Protein AF-A0A2D9HPP6-F1 (afdb_monomer_lite)

Structure (mmCIF, N/CA/C/O backbone):
data_AF-A0A2D9HPP6-F1
#
_entry.id   AF-A0A2D9HPP6-F1
#
loop_
_atom_site.group_PDB
_atom_site.id
_atom_site.type_symbol
_atom_site.label_atom_id
_atom_site.label_alt_id
_atom_site.label_comp_id
_atom_site.label_asym_id
_atom_site.label_entity_id
_atom_site.label_seq_id
_atom_site.pdbx_PDB_ins_code
_atom_site.Cartn_x
_atom_site.Cartn_y
_atom_site.Cartn_z
_atom_site.occupancy
_atom_site.B_iso_or_equiv
_atom_site.auth_seq_id
_atom_site.auth_comp_id
_atom_site.auth_asym_id
_atom_site.auth_atom_id
_atom_site.pdbx_PDB_model_num
ATOM 1 N N . ASP A 1 1 ? -10.250 -6.890 -3.909 1.00 89.75 1 ASP A N 1
ATOM 2 C CA . ASP A 1 1 ? -10.221 -6.050 -5.115 1.00 89.75 1 ASP A CA 1
ATOM 3 C C . ASP A 1 1 ? -9.223 -4.940 -4.859 1.00 89.75 1 ASP A C 1
ATOM 5 O O . ASP A 1 1 ? -9.316 -4.310 -3.809 1.00 89.75 1 ASP A O 1
ATOM 9 N N . LEU A 1 2 ? -8.230 -4.803 -5.733 1.00 94.88 2 LEU A N 1
ATOM 10 C CA . LEU A 1 2 ? -7.180 -3.794 -5.626 1.00 94.88 2 LEU A CA 1
ATOM 11 C C . LEU A 1 2 ? -7.590 -2.463 -6.264 1.00 94.88 2 LEU A C 1
ATOM 13 O O . LEU A 1 2 ? -6.932 -1.466 -6.004 1.00 94.88 2 LEU A O 1
ATOM 17 N N . SER A 1 3 ? -8.698 -2.400 -7.013 1.00 96.00 3 SER A N 1
ATOM 18 C CA . SER A 1 3 ? -9.143 -1.158 -7.664 1.00 96.00 3 SER A CA 1
ATOM 19 C C . SER A 1 3 ? -9.554 -0.039 -6.698 1.00 96.00 3 SER A C 1
ATOM 21 O O . SER A 1 3 ? -9.798 1.085 -7.122 1.00 96.00 3 SER A O 1
ATOM 23 N N . ASP A 1 4 ? -9.699 -0.347 -5.408 1.00 96.62 4 ASP A N 1
ATOM 24 C CA . ASP A 1 4 ? -9.957 0.626 -4.339 1.00 96.62 4 ASP A CA 1
ATOM 25 C C . ASP A 1 4 ? -8.663 1.060 -3.624 1.00 96.62 4 ASP A C 1
ATOM 27 O O . ASP A 1 4 ? -8.710 1.641 -2.542 1.00 96.62 4 ASP A O 1
ATOM 31 N N . TYR A 1 5 ? -7.498 0.744 -4.192 1.00 97.94 5 TYR A N 1
ATOM 32 C CA . TYR A 1 5 ? -6.188 1.036 -3.620 1.00 97.94 5 TYR A CA 1
ATOM 33 C C . TYR A 1 5 ? -5.304 1.780 -4.617 1.00 97.94 5 TYR A C 1
ATOM 35 O O . TYR A 1 5 ? -5.438 1.632 -5.829 1.00 97.94 5 TYR A O 1
ATOM 43 N N . ARG A 1 6 ? -4.386 2.581 -4.086 1.00 97.62 6 ARG A N 1
ATOM 44 C CA . ARG A 1 6 ? -3.475 3.440 -4.841 1.00 97.62 6 ARG A CA 1
ATOM 45 C C . ARG A 1 6 ? -2.122 3.510 -4.152 1.00 97.62 6 ARG A C 1
ATOM 47 O O . ARG A 1 6 ? -2.076 3.581 -2.925 1.00 97.62 6 ARG A O 1
ATOM 54 N N . LEU A 1 7 ? -1.053 3.560 -4.940 1.00 98.00 7 LEU A N 1
ATOM 55 C CA . LEU A 1 7 ? 0.270 3.965 -4.470 1.00 98.00 7 LEU A CA 1
ATOM 56 C C . LEU A 1 7 ? 0.494 5.453 -4.744 1.00 98.00 7 LEU A C 1
ATOM 58 O O . LEU A 1 7 ? 0.121 5.961 -5.804 1.00 98.00 7 LEU A O 1
ATOM 62 N N . GLU A 1 8 ? 1.106 6.144 -3.790 1.00 98.38 8 GLU A N 1
ATOM 63 C CA . GLU A 1 8 ? 1.441 7.564 -3.879 1.00 98.38 8 GLU A CA 1
ATOM 64 C C . GLU A 1 8 ? 2.924 7.768 -3.559 1.00 98.38 8 GLU A C 1
ATOM 66 O O . GLU A 1 8 ? 3.405 7.273 -2.541 1.00 98.38 8 GLU A O 1
ATOM 71 N N . ARG A 1 9 ? 3.635 8.519 -4.404 1.00 98.25 9 ARG A N 1
ATOM 72 C CA . ARG A 1 9 ? 5.042 8.884 -4.205 1.00 98.25 9 ARG A CA 1
ATOM 73 C C . ARG A 1 9 ? 5.165 10.324 -3.719 1.00 98.25 9 ARG A C 1
ATOM 75 O O . ARG A 1 9 ? 4.676 11.257 -4.350 1.00 98.25 9 ARG A O 1
ATOM 82 N N . TYR A 1 10 ? 5.887 10.513 -2.628 1.00 97.75 10 TYR A N 1
ATOM 83 C CA . TYR A 1 10 ? 6.210 11.804 -2.035 1.00 97.75 10 TYR A CA 1
ATOM 84 C C . TYR A 1 10 ? 7.685 12.074 -2.279 1.00 97.75 10 TYR A C 1
ATOM 86 O O . TYR A 1 10 ? 8.555 11.580 -1.560 1.00 97.75 10 TYR A O 1
ATOM 94 N N . SER A 1 11 ? 7.961 12.810 -3.355 1.00 97.38 11 SER A N 1
ATOM 95 C CA . SER A 1 11 ? 9.314 12.836 -3.892 1.00 97.38 11 SER A CA 1
ATOM 96 C C . SER A 1 11 ? 10.269 13.755 -3.132 1.00 97.38 11 SER A C 1
ATOM 98 O O . SER A 1 11 ? 9.913 14.906 -2.883 1.00 97.38 11 SER A O 1
ATOM 100 N N . ASN A 1 12 ? 11.479 13.270 -2.826 1.00 94.69 12 ASN A N 1
ATOM 101 C CA . ASN A 1 12 ? 12.587 14.029 -2.220 1.00 94.69 12 ASN A CA 1
ATOM 102 C C . ASN A 1 12 ? 12.145 14.926 -1.040 1.00 94.69 12 ASN A C 1
ATOM 104 O O . ASN A 1 12 ? 12.325 16.146 -1.062 1.00 94.69 12 ASN A O 1
ATOM 108 N N . GLY A 1 13 ? 11.472 14.342 -0.044 1.00 93.12 13 GLY A N 1
ATOM 109 C CA . GLY A 1 13 ? 10.978 15.077 1.126 1.00 93.12 13 GLY A CA 1
ATOM 110 C C . GLY A 1 13 ? 9.773 15.990 0.869 1.00 93.12 13 GLY A C 1
ATOM 111 O O . GLY A 1 13 ? 9.501 16.898 1.655 1.00 93.12 13 GLY A O 1
ATOM 112 N N . ALA A 1 14 ? 9.018 15.781 -0.211 1.00 94.12 14 ALA A N 1
ATOM 113 C CA . ALA A 1 14 ? 7.759 16.489 -0.421 1.00 94.12 14 ALA A CA 1
ATOM 114 C C . ALA A 1 14 ? 6.725 16.159 0.672 1.00 94.12 14 ALA A C 1
ATOM 116 O O . ALA A 1 14 ? 6.612 15.029 1.142 1.00 94.12 14 ALA A O 1
ATOM 117 N N . THR A 1 15 ? 5.895 17.145 1.022 1.00 94.00 15 THR A N 1
ATOM 118 C CA . THR A 1 15 ? 4.761 16.981 1.952 1.00 94.00 15 THR A CA 1
ATOM 119 C C . THR A 1 15 ? 3.453 16.594 1.253 1.00 94.00 15 THR A C 1
ATOM 121 O O . THR A 1 15 ? 2.437 16.374 1.911 1.00 94.00 15 THR A O 1
ATOM 124 N N . ALA A 1 16 ? 3.458 16.513 -0.081 1.00 93.25 16 ALA A N 1
ATOM 125 C CA . ALA A 1 16 ? 2.309 16.130 -0.894 1.00 93.25 16 ALA A CA 1
ATOM 126 C C . ALA A 1 16 ? 2.745 15.442 -2.195 1.00 93.25 16 ALA A C 1
ATOM 128 O O . ALA A 1 16 ? 3.643 15.931 -2.884 1.00 93.25 16 ALA A O 1
ATOM 129 N N . ALA A 1 17 ? 2.046 14.366 -2.562 1.00 95.06 17 ALA A N 1
ATOM 130 C CA . ALA A 1 17 ? 2.169 13.726 -3.868 1.00 95.06 17 ALA A CA 1
ATOM 131 C C . ALA A 1 17 ? 1.446 14.540 -4.958 1.00 95.06 17 ALA A C 1
ATOM 133 O O . ALA A 1 17 ? 0.273 14.915 -4.810 1.00 95.06 17 ALA A O 1
ATOM 134 N N . GLN A 1 18 ? 2.137 14.785 -6.072 1.00 96.75 18 GLN A N 1
ATOM 135 C CA . GLN A 1 18 ? 1.572 15.386 -7.283 1.00 96.75 18 GLN A CA 1
ATOM 136 C C . GLN A 1 18 ? 0.597 14.428 -7.983 1.00 96.75 18 GLN A C 1
ATOM 138 O O . GLN A 1 18 ? 0.502 13.247 -7.652 1.00 96.75 18 GLN A O 1
ATOM 143 N N . ASP A 1 19 ? -0.154 14.922 -8.965 1.00 96.75 19 ASP A N 1
ATOM 144 C CA . ASP A 1 19 ? -1.146 14.092 -9.659 1.00 96.75 19 ASP A CA 1
ATOM 145 C C . ASP A 1 19 ? -0.513 12.987 -10.513 1.00 96.75 19 ASP A C 1
ATOM 147 O O . ASP A 1 19 ? -1.043 11.881 -10.548 1.00 96.75 19 ASP A O 1
ATOM 151 N N . ASN A 1 20 ? 0.664 13.231 -11.100 1.00 97.38 20 ASN A N 1
ATOM 152 C CA . ASN A 1 20 ? 1.449 12.207 -11.798 1.00 97.38 20 ASN A CA 1
ATOM 153 C C . ASN A 1 20 ? 2.314 11.342 -10.853 1.00 97.38 20 ASN A C 1
ATOM 155 O O . ASN A 1 20 ? 3.146 10.573 -11.316 1.00 97.38 20 ASN A O 1
ATOM 159 N N . GLN A 1 21 ? 2.131 11.452 -9.535 1.00 98.12 21 GLN A N 1
ATOM 160 C CA . GLN A 1 21 ? 2.809 10.643 -8.508 1.00 98.12 21 GLN A CA 1
ATOM 161 C C . GLN A 1 21 ? 1.838 9.686 -7.802 1.00 98.12 21 GLN A C 1
ATOM 163 O O . GLN A 1 21 ? 2.073 9.268 -6.669 1.00 98.12 21 GLN A O 1
ATOM 168 N N . LYS A 1 22 ? 0.703 9.397 -8.442 1.00 97.88 22 LYS A N 1
ATOM 169 C CA . LYS A 1 22 ? -0.389 8.587 -7.902 1.00 97.88 22 LYS A CA 1
ATOM 170 C C . LYS A 1 22 ? -0.767 7.527 -8.921 1.00 97.88 22 LYS A C 1
ATOM 172 O O . LYS A 1 22 ? -1.180 7.882 -10.022 1.00 97.88 22 LYS A O 1
ATOM 177 N N . VAL A 1 23 ? -0.671 6.249 -8.576 1.00 96.81 23 VAL A N 1
ATOM 178 C CA . VAL A 1 23 ? -1.104 5.148 -9.450 1.00 96.81 23 VAL A CA 1
ATOM 179 C C . VAL A 1 23 ? -2.178 4.310 -8.770 1.00 96.81 23 VAL A C 1
ATOM 181 O O . VAL A 1 23 ? -1.967 3.764 -7.687 1.00 96.81 23 VAL A O 1
ATOM 184 N N . ASP A 1 24 ? -3.341 4.220 -9.412 1.00 96.44 24 ASP A N 1
ATOM 185 C CA . ASP A 1 24 ? -4.412 3.316 -8.995 1.00 96.44 24 ASP A CA 1
ATOM 186 C C . ASP A 1 24 ? -4.022 1.873 -9.303 1.00 96.44 24 ASP A C 1
ATOM 188 O O . ASP A 1 24 ? -3.579 1.553 -10.408 1.00 96.44 24 ASP A O 1
ATOM 192 N N . LEU A 1 25 ? -4.189 0.999 -8.315 1.00 96.12 25 LEU A N 1
ATOM 193 C CA . LEU A 1 25 ? -3.945 -0.424 -8.477 1.00 96.12 25 LEU A CA 1
ATOM 194 C C . LEU A 1 25 ? -5.134 -1.082 -9.181 1.00 96.12 25 LEU A C 1
ATOM 196 O O . LEU A 1 25 ? -6.229 -0.528 -9.283 1.00 96.12 25 LEU A O 1
ATOM 200 N N . SER A 1 26 ? -4.925 -2.290 -9.691 1.00 94.00 26 SER A N 1
ATOM 201 C CA . SER A 1 26 ? -5.971 -3.049 -10.373 1.00 94.00 26 SER A CA 1
ATOM 202 C C . SER A 1 26 ? -5.838 -4.543 -10.096 1.00 94.00 26 SER A C 1
ATOM 204 O O . SER A 1 26 ? -4.855 -5.000 -9.515 1.00 94.00 26 SER A O 1
ATOM 206 N N . GLY A 1 27 ? -6.863 -5.309 -10.468 1.00 92.25 27 GLY A N 1
ATOM 207 C CA . GLY A 1 27 ? -6.903 -6.751 -10.248 1.00 92.25 27 GLY A CA 1
ATOM 208 C C . GLY A 1 27 ? -7.404 -7.148 -8.859 1.00 92.25 27 GLY A C 1
ATOM 209 O O . GLY A 1 27 ? -8.006 -6.370 -8.118 1.00 92.25 27 GLY A O 1
ATOM 210 N N . THR A 1 28 ? -7.201 -8.413 -8.504 1.00 89.75 28 THR A N 1
ATOM 211 C CA . THR A 1 28 ? -7.715 -8.989 -7.258 1.00 89.75 28 THR A CA 1
ATOM 212 C C . THR A 1 28 ? -6.599 -9.626 -6.456 1.00 89.75 28 THR A C 1
ATOM 214 O O . THR A 1 28 ? -5.941 -10.536 -6.944 1.00 89.75 28 THR A O 1
ATOM 217 N N . LEU A 1 29 ? -6.464 -9.219 -5.197 1.00 89.06 29 LEU A N 1
ATOM 218 C CA . LEU A 1 29 ? -5.615 -9.897 -4.227 1.00 89.06 29 LEU A CA 1
ATOM 219 C C . LEU A 1 29 ? -6.437 -10.939 -3.461 1.00 89.06 29 LEU A C 1
ATOM 221 O O . LEU A 1 29 ? -7.421 -10.589 -2.800 1.00 89.06 29 LEU A O 1
ATOM 225 N N . ALA A 1 30 ? -6.063 -12.212 -3.577 1.00 86.50 30 ALA A N 1
ATOM 226 C CA . ALA A 1 30 ? -6.637 -13.273 -2.757 1.00 86.50 30 ALA A CA 1
ATOM 227 C C . ALA A 1 30 ? -6.037 -13.252 -1.341 1.00 86.50 30 ALA A C 1
ATOM 229 O O . ALA A 1 30 ? -4.973 -12.681 -1.101 1.00 86.50 30 ALA A O 1
ATOM 230 N N . ALA A 1 31 ? -6.728 -13.871 -0.382 1.00 81.88 31 ALA A N 1
ATOM 231 C CA . ALA A 1 31 ? -6.207 -13.991 0.977 1.00 81.88 31 ALA A CA 1
ATOM 232 C C . ALA A 1 31 ? -4.852 -14.721 0.974 1.00 81.88 31 ALA A C 1
ATOM 234 O O . ALA A 1 31 ? -4.686 -15.706 0.253 1.00 81.88 31 ALA A O 1
ATOM 235 N N . ASN A 1 32 ? -3.906 -14.248 1.791 1.00 80.06 32 ASN A N 1
ATOM 236 C CA . ASN A 1 32 ? -2.538 -14.778 1.896 1.00 80.06 32 ASN A CA 1
ATOM 237 C C . ASN A 1 32 ? -1.760 -14.808 0.567 1.00 80.06 32 ASN A C 1
ATOM 239 O O . ASN A 1 32 ? -0.864 -15.630 0.399 1.00 80.06 32 ASN A O 1
ATOM 243 N N . SER A 1 33 ? -2.126 -13.956 -0.389 1.00 86.19 33 SER A N 1
ATOM 244 C CA . SER A 1 33 ? -1.398 -13.788 -1.649 1.00 86.19 33 SER A CA 1
ATOM 245 C C . SER A 1 33 ? -0.661 -12.453 -1.660 1.00 86.19 33 SER A C 1
ATOM 247 O O . SER A 1 33 ? -0.961 -11.562 -0.865 1.00 86.19 33 SER A O 1
ATOM 249 N N . VAL A 1 34 ? 0.291 -12.326 -2.577 1.00 90.94 34 VAL A N 1
ATOM 250 C CA . VAL A 1 34 ? 1.049 -11.102 -2.849 1.00 90.94 34 VAL A CA 1
ATOM 251 C C . VAL A 1 34 ? 0.710 -10.636 -4.264 1.00 90.94 34 VAL A C 1
ATOM 253 O O . VAL A 1 34 ? 0.259 -11.434 -5.082 1.00 90.94 34 VAL A O 1
ATOM 256 N N . VAL A 1 35 ? 0.878 -9.340 -4.515 1.00 94.31 35 VAL A N 1
ATOM 257 C CA . VAL A 1 35 ? 0.878 -8.758 -5.858 1.00 94.31 35 VAL A CA 1
ATOM 258 C C . VAL A 1 35 ? 2.197 -8.020 -6.055 1.00 94.31 35 VAL A C 1
ATOM 260 O O . VAL A 1 35 ? 2.611 -7.260 -5.177 1.00 94.31 35 VAL A O 1
ATOM 263 N N . VAL A 1 36 ? 2.862 -8.244 -7.181 1.00 95.06 36 VAL A N 1
ATOM 264 C CA . VAL A 1 36 ? 4.129 -7.593 -7.529 1.00 95.06 36 VAL A CA 1
ATOM 265 C C . VAL A 1 36 ? 3.875 -6.511 -8.575 1.00 95.06 36 VAL A C 1
ATOM 267 O O . VAL A 1 36 ? 3.484 -6.796 -9.706 1.00 95.06 36 VAL A O 1
ATOM 270 N N . GLY A 1 37 ? 4.085 -5.251 -8.187 1.00 95.56 37 GLY A N 1
ATOM 271 C CA . GLY A 1 37 ? 4.042 -4.101 -9.091 1.00 95.56 37 GLY A CA 1
ATOM 272 C C . GLY A 1 37 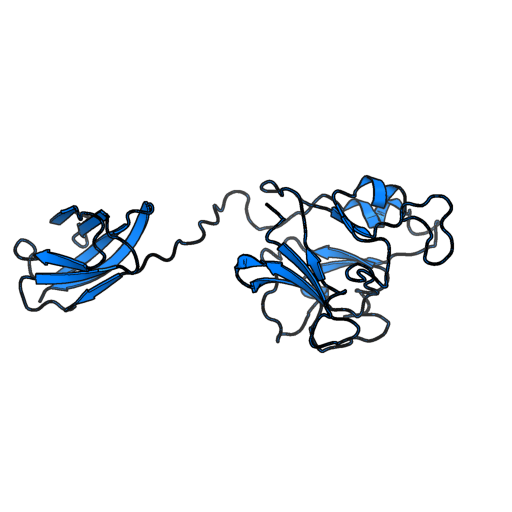? 5.430 -3.765 -9.629 1.00 95.56 37 GLY A C 1
ATOM 273 O O . GLY A 1 37 ? 6.360 -3.591 -8.845 1.00 95.56 37 GLY A O 1
ATOM 274 N N . VAL A 1 38 ? 5.564 -3.636 -10.948 1.00 96.44 38 VAL A N 1
ATOM 275 C CA . VAL A 1 38 ? 6.833 -3.372 -11.640 1.00 96.44 38 VAL A CA 1
ATOM 276 C C . VAL A 1 38 ? 6.681 -2.172 -12.571 1.00 96.44 38 VAL A C 1
ATOM 278 O O . VAL A 1 38 ? 5.637 -1.989 -13.195 1.00 96.44 38 VAL A O 1
ATOM 281 N N . LEU A 1 39 ? 7.718 -1.335 -12.657 1.00 96.56 39 LEU A N 1
ATOM 282 C CA . LEU A 1 39 ? 7.788 -0.259 -13.646 1.00 96.56 39 LEU A CA 1
ATOM 283 C C . LEU A 1 39 ? 7.739 -0.853 -15.062 1.00 96.56 39 LEU A C 1
ATOM 285 O O . LEU A 1 39 ? 8.516 -1.745 -15.388 1.00 96.56 39 LEU A O 1
ATOM 289 N N . ASP A 1 40 ? 6.851 -0.342 -15.911 1.00 96.31 40 ASP A N 1
ATOM 290 C CA . ASP A 1 40 ? 6.612 -0.871 -17.257 1.00 96.31 40 ASP A CA 1
ATOM 291 C C . ASP A 1 40 ? 7.703 -0.458 -18.261 1.00 96.31 40 ASP A C 1
ATOM 293 O O . ASP A 1 40 ? 7.477 0.337 -19.166 1.00 96.31 40 ASP A O 1
ATOM 297 N N . LYS A 1 41 ? 8.922 -0.977 -18.084 1.00 96.12 41 LYS A N 1
ATOM 298 C CA . LYS A 1 41 ? 10.017 -0.885 -19.062 1.00 96.12 41 LYS A CA 1
ATOM 299 C C . LYS A 1 41 ? 10.252 -2.266 -19.662 1.00 96.12 41 LYS A C 1
ATOM 301 O O . LYS A 1 41 ? 11.054 -3.038 -19.152 1.00 96.12 41 LYS A O 1
ATOM 306 N N . GLN A 1 42 ? 9.514 -2.589 -20.718 1.00 95.62 42 GLN A N 1
ATOM 307 C CA . GLN A 1 42 ? 9.570 -3.905 -21.371 1.00 95.62 42 GLN A CA 1
ATOM 308 C C . GLN A 1 42 ? 10.142 -3.863 -22.792 1.00 95.62 42 GLN A C 1
ATOM 310 O O . GLN A 1 42 ? 10.232 -4.906 -23.434 1.00 95.62 42 GLN A O 1
ATOM 315 N N . ASP A 1 43 ? 10.491 -2.683 -23.313 1.00 95.38 43 ASP A N 1
ATOM 316 C CA . ASP A 1 43 ? 11.032 -2.561 -24.667 1.00 95.38 43 ASP A CA 1
ATOM 317 C C . ASP A 1 43 ? 12.420 -3.227 -24.745 1.00 95.38 43 ASP A C 1
ATOM 319 O O . ASP A 1 43 ? 13.365 -2.712 -24.141 1.00 95.38 43 ASP A O 1
ATOM 323 N N . PRO A 1 44 ? 12.579 -4.353 -25.471 1.00 95.12 44 PRO A N 1
ATOM 324 C CA . PRO A 1 44 ? 13.861 -5.049 -25.558 1.00 95.12 44 PRO A CA 1
ATOM 325 C C . PRO A 1 44 ? 14.938 -4.226 -26.277 1.00 95.12 44 PRO A C 1
ATOM 327 O O . PRO A 1 44 ? 16.124 -4.500 -26.100 1.00 95.12 44 PRO A O 1
ATOM 330 N N . ASP A 1 45 ? 14.540 -3.228 -27.073 1.00 96.06 45 ASP A N 1
ATOM 331 C CA . ASP A 1 45 ? 15.448 -2.317 -27.772 1.00 96.06 45 ASP A CA 1
ATOM 332 C C . ASP A 1 45 ? 15.710 -1.022 -26.970 1.00 96.06 45 ASP A C 1
ATOM 334 O O . ASP A 1 45 ? 16.427 -0.128 -27.434 1.00 96.06 45 ASP A O 1
ATOM 338 N N . GLY A 1 46 ? 15.145 -0.914 -25.763 1.00 94.50 46 GLY A N 1
ATOM 339 C CA . GLY A 1 46 ? 15.332 0.207 -24.853 1.00 94.50 46 GLY A CA 1
ATOM 340 C C . GLY A 1 46 ? 16.789 0.381 -24.409 1.00 94.50 46 GLY A C 1
ATOM 341 O O . GLY A 1 46 ? 17.529 -0.584 -24.209 1.00 94.50 46 GLY A O 1
ATOM 342 N N . VAL A 1 47 ? 17.221 1.632 -24.233 1.00 93.62 47 VAL A N 1
ATOM 343 C CA . VAL A 1 47 ? 18.598 1.986 -23.841 1.00 93.62 47 VAL A CA 1
ATOM 344 C C . VAL A 1 47 ? 18.612 3.071 -22.769 1.00 93.62 47 VAL A C 1
ATOM 346 O O . VAL A 1 47 ? 17.642 3.807 -22.606 1.00 93.62 47 VAL A O 1
ATOM 349 N N . ASP A 1 48 ? 19.732 3.203 -22.057 1.00 92.50 48 ASP A N 1
ATOM 350 C CA . ASP A 1 48 ? 19.911 4.178 -20.975 1.00 92.50 48 ASP A CA 1
ATOM 351 C C . ASP A 1 48 ? 18.773 4.090 -19.934 1.00 92.50 48 ASP A C 1
ATOM 353 O O . ASP A 1 48 ? 18.586 3.045 -19.316 1.00 92.50 48 ASP A O 1
ATOM 357 N N . PHE A 1 49 ? 17.996 5.161 -19.742 1.00 89.12 49 PHE A N 1
ATOM 358 C CA . PHE A 1 49 ? 16.852 5.190 -18.818 1.00 89.12 49 PHE A CA 1
ATOM 359 C C . PHE A 1 49 ? 15.609 4.446 -19.332 1.00 89.12 49 PHE A C 1
ATOM 361 O O . PHE A 1 49 ? 14.650 4.264 -18.584 1.00 89.12 49 PHE A O 1
ATOM 368 N N . GLU A 1 50 ? 15.627 4.015 -20.592 1.00 93.88 50 GLU A N 1
ATOM 369 C CA . GLU A 1 50 ? 14.567 3.238 -21.235 1.00 93.88 50 GLU A CA 1
ATOM 370 C C . GLU A 1 50 ? 14.919 1.751 -21.342 1.00 93.88 50 GLU A C 1
ATOM 372 O O . GLU A 1 50 ? 14.130 0.989 -21.892 1.00 93.88 50 GLU A O 1
ATOM 377 N N . ALA A 1 51 ? 16.084 1.331 -20.834 1.00 94.56 51 ALA A N 1
ATOM 378 C CA . ALA A 1 51 ? 16.468 -0.075 -20.810 1.00 94.56 51 ALA A CA 1
ATOM 379 C C . ALA A 1 51 ? 15.389 -0.927 -20.114 1.00 94.56 51 ALA A C 1
ATOM 381 O O . ALA A 1 51 ? 14.808 -0.477 -19.117 1.00 94.56 51 ALA A O 1
ATOM 382 N N . PRO A 1 52 ? 15.114 -2.143 -20.620 1.00 95.38 52 PRO A N 1
ATOM 383 C CA . PRO A 1 52 ? 14.099 -2.993 -20.029 1.00 95.38 52 PRO A CA 1
ATOM 384 C C . PRO A 1 52 ? 14.484 -3.393 -18.601 1.00 95.38 52 PRO A C 1
ATOM 386 O O . PRO A 1 52 ? 15.668 -3.472 -18.254 1.00 95.38 52 PRO A O 1
ATOM 389 N N . VAL A 1 53 ? 13.479 -3.658 -17.766 1.00 93.12 53 VAL A N 1
ATOM 390 C CA . VAL A 1 53 ? 13.709 -4.283 -16.459 1.00 93.12 53 VAL A CA 1
ATOM 391 C C . VAL A 1 53 ? 14.354 -5.66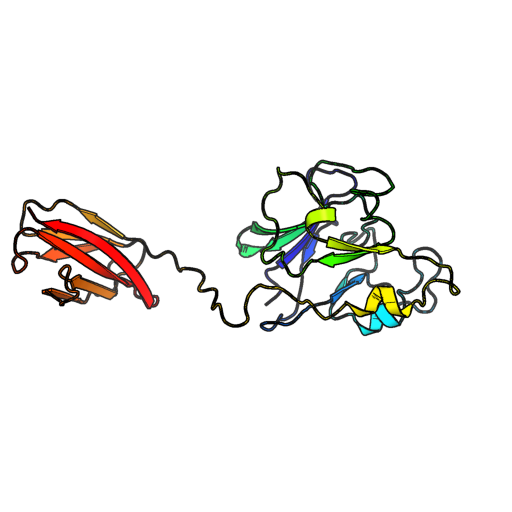2 -16.635 1.00 93.12 53 VAL A C 1
ATOM 393 O O . VAL A 1 53 ? 14.204 -6.297 -17.676 1.00 93.12 53 VAL A O 1
ATOM 396 N N . TRP A 1 54 ? 15.061 -6.137 -15.607 1.00 90.06 54 TRP A N 1
ATOM 397 C CA . TRP A 1 54 ? 15.633 -7.487 -15.603 1.00 90.06 54 TRP A CA 1
ATOM 398 C C . TRP A 1 54 ? 14.572 -8.565 -15.839 1.00 90.06 54 TRP A C 1
ATOM 400 O O . TRP A 1 54 ? 13.466 -8.466 -15.300 1.00 90.06 54 TRP A O 1
ATOM 410 N N . ASP A 1 55 ? 14.942 -9.611 -16.580 1.00 89.69 55 ASP A N 1
ATOM 411 C CA . ASP A 1 55 ? 14.053 -10.722 -16.931 1.00 89.69 55 ASP A CA 1
ATOM 412 C C . ASP A 1 55 ? 13.431 -11.360 -15.677 1.00 89.69 55 ASP A C 1
ATOM 414 O O . ASP A 1 55 ? 12.223 -11.566 -15.627 1.00 89.69 55 ASP A O 1
ATOM 418 N N . GLU A 1 56 ? 14.208 -11.574 -14.612 1.00 88.06 56 GLU A N 1
ATOM 419 C CA . GLU A 1 56 ? 13.712 -12.166 -13.362 1.00 88.06 56 GLU A CA 1
ATOM 420 C C . GLU A 1 56 ? 12.699 -11.263 -12.635 1.00 88.06 56 GLU A C 1
ATOM 422 O O . GLU A 1 56 ? 11.766 -11.751 -11.994 1.00 88.06 56 GLU A O 1
ATOM 427 N N . LEU A 1 57 ? 12.851 -9.937 -12.741 1.00 91.06 57 LEU A N 1
ATOM 428 C CA . LEU A 1 57 ? 11.876 -8.981 -12.212 1.00 91.06 57 LEU A CA 1
ATOM 429 C C . LEU A 1 57 ? 10.606 -8.965 -13.072 1.00 91.06 57 LEU A C 1
ATOM 431 O O . LEU A 1 57 ? 9.502 -8.897 -12.531 1.00 91.06 57 LEU A O 1
ATOM 435 N N . ALA A 1 58 ? 10.757 -9.051 -14.396 1.00 93.25 58 ALA A N 1
ATOM 436 C CA . ALA A 1 58 ? 9.638 -9.136 -15.327 1.00 93.25 58 ALA A CA 1
ATOM 437 C C . ALA A 1 58 ? 8.819 -10.419 -15.127 1.00 93.25 58 ALA A C 1
ATOM 439 O O . ALA A 1 58 ? 7.590 -10.370 -15.141 1.00 93.25 58 ALA A O 1
ATOM 440 N N . GLU A 1 59 ? 9.481 -11.554 -14.893 1.00 92.31 59 GLU A N 1
ATOM 441 C CA . GLU A 1 59 ? 8.834 -12.840 -14.612 1.00 92.31 59 GLU A CA 1
ATOM 442 C C . GLU A 1 59 ? 8.026 -12.825 -13.309 1.00 92.31 59 GLU A C 1
ATOM 444 O O . GLU A 1 59 ? 7.010 -13.515 -13.206 1.00 92.31 59 GLU A O 1
ATOM 449 N N . ALA A 1 60 ? 8.447 -12.027 -12.324 1.00 92.44 60 ALA A N 1
ATOM 450 C CA . ALA A 1 60 ? 7.736 -11.868 -11.062 1.00 92.44 60 ALA A CA 1
ATOM 451 C C . ALA A 1 60 ? 6.549 -10.890 -11.140 1.00 92.44 60 ALA A C 1
ATOM 453 O O . ALA A 1 60 ? 5.797 -10.805 -10.173 1.00 92.44 60 ALA A O 1
ATOM 454 N N . ALA A 1 61 ? 6.387 -10.130 -12.228 1.00 95.38 61 ALA A N 1
ATOM 455 C CA . ALA A 1 61 ? 5.426 -9.034 -12.313 1.00 95.38 61 ALA A CA 1
ATOM 456 C C . ALA A 1 61 ? 3.965 -9.511 -12.428 1.00 95.38 61 ALA A C 1
ATOM 458 O O . ALA A 1 61 ? 3.597 -10.226 -13.360 1.00 95.38 61 ALA A O 1
ATOM 459 N N . ASP A 1 62 ? 3.099 -9.007 -11.546 1.00 95.38 62 ASP A N 1
ATOM 460 C CA . ASP A 1 62 ? 1.640 -9.145 -11.659 1.00 95.38 62 ASP A CA 1
ATOM 461 C C . ASP A 1 62 ? 0.991 -7.888 -12.256 1.00 95.38 62 ASP A C 1
ATOM 463 O O . ASP A 1 62 ? -0.040 -7.959 -12.930 1.00 95.38 62 ASP A O 1
ATOM 467 N N . LEU A 1 63 ? 1.575 -6.718 -11.974 1.00 95.25 63 LEU A N 1
ATOM 468 C CA . LEU A 1 63 ? 1.090 -5.410 -12.403 1.00 95.25 63 LEU A CA 1
ATOM 469 C C . LEU A 1 63 ? 2.226 -4.599 -13.020 1.00 95.25 63 LEU A C 1
ATOM 471 O O . LEU A 1 63 ? 3.220 -4.310 -12.361 1.00 95.25 63 LEU A O 1
ATOM 475 N N . TRP A 1 64 ? 2.025 -4.152 -14.254 1.00 96.31 64 TRP A N 1
ATOM 476 C CA . TRP A 1 64 ? 2.923 -3.227 -14.936 1.00 96.31 64 TRP A CA 1
ATOM 477 C C . TRP A 1 64 ? 2.431 -1.792 -14.768 1.00 96.31 64 TRP A C 1
ATOM 479 O O . TRP A 1 64 ? 1.262 -1.486 -15.012 1.00 96.31 64 TRP A O 1
ATOM 489 N N . VAL A 1 65 ? 3.317 -0.914 -14.308 1.00 94.25 65 VAL A N 1
ATOM 490 C CA . VAL A 1 65 ? 2.992 0.459 -13.930 1.00 94.25 65 VAL A CA 1
ATOM 491 C C . VAL A 1 65 ? 3.740 1.434 -14.828 1.00 94.25 65 VAL A C 1
ATOM 493 O O . VAL A 1 65 ? 4.956 1.521 -14.739 1.00 94.25 65 VAL A O 1
ATOM 496 N N . CYS A 1 66 ? 2.973 2.156 -15.652 1.00 93.50 66 CYS A N 1
ATOM 497 C CA . CYS A 1 66 ? 3.329 3.296 -16.511 1.00 93.50 66 CYS A CA 1
ATOM 498 C C . CYS A 1 66 ? 4.815 3.423 -16.941 1.00 93.50 66 CYS A C 1
ATOM 500 O O . CYS A 1 66 ? 5.659 3.821 -16.135 1.00 93.50 66 CYS A O 1
ATOM 502 N N . PRO A 1 67 ? 5.130 3.241 -18.238 1.00 93.88 67 PRO A N 1
ATOM 503 C CA . PRO A 1 67 ? 6.489 3.404 -18.760 1.00 93.88 67 PRO A CA 1
ATOM 504 C C . PRO A 1 67 ? 6.991 4.845 -18.762 1.00 93.88 67 PRO A C 1
ATOM 506 O O . PRO A 1 67 ? 8.184 5.070 -18.934 1.00 93.88 67 PRO A O 1
ATOM 509 N N . VAL A 1 68 ? 6.100 5.835 -18.678 1.00 94.81 68 VAL A N 1
ATOM 510 C CA . VAL A 1 68 ? 6.392 7.214 -19.085 1.00 94.81 68 VAL A CA 1
ATOM 511 C C . VAL A 1 68 ? 6.461 8.114 -17.858 1.00 94.81 68 VAL A C 1
ATOM 513 O O . VAL A 1 68 ? 5.451 8.370 -17.204 1.00 94.81 68 VAL A O 1
ATOM 516 N N . TYR A 1 69 ? 7.657 8.626 -17.565 1.00 94.56 69 TYR A N 1
ATOM 517 C CA . TYR A 1 69 ? 7.920 9.441 -16.377 1.00 94.56 69 TYR A CA 1
ATOM 518 C C . TYR A 1 69 ? 7.004 10.672 -16.284 1.00 94.56 69 TYR A C 1
ATOM 520 O O . TYR A 1 69 ? 6.493 11.005 -15.214 1.00 94.56 69 TYR A O 1
ATOM 528 N N . GLU A 1 70 ? 6.769 11.360 -17.401 1.00 95.75 70 GLU A N 1
ATOM 529 C CA . GLU A 1 70 ? 5.928 12.556 -17.448 1.00 95.75 70 GLU A CA 1
ATOM 530 C C . GLU A 1 70 ? 4.449 12.247 -17.183 1.00 95.75 70 GLU A C 1
ATOM 532 O O . GLU A 1 70 ? 3.749 13.090 -16.616 1.00 95.75 70 GLU A O 1
ATOM 537 N N . GLU A 1 71 ? 3.978 11.053 -17.555 1.00 96.56 71 GLU A N 1
ATOM 538 C CA . GLU A 1 71 ? 2.593 10.621 -17.339 1.00 96.56 71 GLU A CA 1
ATOM 539 C C . GLU A 1 71 ? 2.371 10.146 -15.906 1.00 96.56 71 GLU A C 1
ATOM 541 O O . GLU A 1 71 ? 1.414 10.568 -15.250 1.00 96.56 71 GLU A O 1
ATOM 546 N N . ASN A 1 72 ? 3.253 9.278 -15.408 1.00 97.19 72 ASN A N 1
ATOM 547 C CA . ASN A 1 72 ? 3.208 8.810 -14.036 1.00 97.19 72 ASN A CA 1
ATOM 548 C C . ASN A 1 72 ? 4.585 8.339 -13.563 1.00 97.19 72 ASN A C 1
ATOM 550 O O . ASN A 1 72 ? 5.114 7.345 -14.054 1.00 97.19 72 ASN A O 1
ATOM 554 N N . ASN A 1 73 ? 5.141 9.003 -12.551 1.00 96.88 73 ASN A N 1
ATOM 555 C CA . ASN A 1 73 ? 6.452 8.670 -12.003 1.00 96.88 73 ASN A CA 1
ATOM 556 C C . ASN A 1 73 ? 6.402 8.039 -10.603 1.00 96.88 73 ASN A C 1
ATOM 558 O O . ASN A 1 73 ? 7.372 8.135 -9.847 1.00 96.88 73 ASN A O 1
ATOM 562 N N . THR A 1 74 ? 5.293 7.381 -10.247 1.00 97.56 74 THR A N 1
ATOM 563 C CA . TH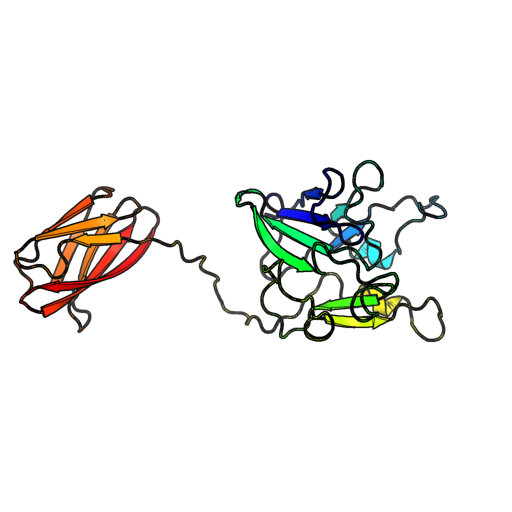R A 1 74 ? 5.139 6.745 -8.926 1.00 97.56 74 THR A CA 1
ATOM 564 C C . THR A 1 74 ? 6.190 5.657 -8.682 1.00 97.56 74 THR A C 1
ATOM 566 O O . THR A 1 74 ? 6.765 5.605 -7.602 1.00 97.56 74 THR A O 1
ATOM 569 N N . MET A 1 75 ? 6.497 4.833 -9.692 1.00 95.88 75 MET A N 1
ATOM 570 C CA . MET A 1 75 ? 7.477 3.735 -9.592 1.00 95.88 75 MET A CA 1
ATOM 571 C C . MET A 1 75 ? 8.920 4.149 -9.933 1.00 95.88 75 MET A C 1
ATOM 573 O O . MET A 1 75 ? 9.786 3.296 -10.074 1.00 95.88 75 MET A O 1
ATOM 577 N N . TYR A 1 76 ? 9.197 5.452 -10.046 1.00 96.06 76 TYR A N 1
ATOM 578 C CA . TYR A 1 76 ? 10.544 5.998 -10.277 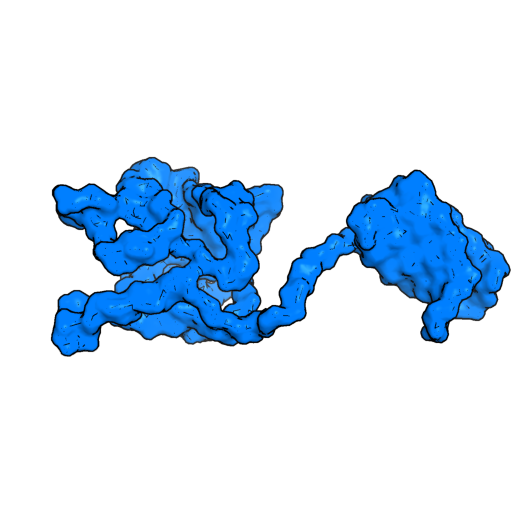1.00 96.06 76 TYR A CA 1
ATOM 579 C C . TYR A 1 76 ? 11.202 6.455 -8.972 1.00 96.06 76 TYR A C 1
ATOM 581 O O . TYR A 1 76 ? 11.873 7.490 -8.923 1.00 96.06 76 TYR A O 1
ATOM 589 N N . PHE A 1 77 ? 10.954 5.721 -7.890 1.00 95.44 77 PHE A N 1
ATOM 590 C CA . PHE A 1 77 ? 11.598 5.989 -6.615 1.00 95.44 77 PHE A CA 1
ATOM 591 C C . PHE A 1 77 ? 13.091 5.645 -6.675 1.00 95.44 77 PHE A C 1
ATOM 593 O O . PHE A 1 77 ? 13.507 4.720 -7.368 1.00 95.44 77 PHE A O 1
ATOM 600 N N . ASN A 1 78 ? 13.908 6.398 -5.946 1.00 93.69 78 ASN A N 1
ATOM 601 C CA . ASN A 1 78 ? 15.377 6.303 -5.992 1.00 93.69 78 ASN A CA 1
ATOM 602 C C . ASN A 1 78 ? 16.028 6.212 -4.596 1.00 93.69 78 ASN A C 1
ATOM 604 O O . ASN A 1 78 ? 17.239 6.398 -4.458 1.00 93.69 78 ASN A O 1
ATOM 608 N N . GLY A 1 79 ? 15.222 5.906 -3.577 1.00 95.50 79 GLY A N 1
ATOM 609 C CA . GLY A 1 79 ? 15.657 5.625 -2.209 1.00 95.50 79 GLY A CA 1
ATOM 610 C C . GLY A 1 79 ? 15.462 6.763 -1.207 1.00 95.50 79 GLY A C 1
ATOM 611 O O . GLY A 1 79 ? 15.514 6.511 -0.012 1.00 95.50 79 GLY A O 1
ATOM 612 N N . ASN A 1 80 ? 15.179 7.989 -1.647 1.00 97.12 80 ASN A N 1
ATOM 613 C CA . ASN A 1 80 ? 14.911 9.127 -0.756 1.00 97.12 80 ASN A CA 1
ATOM 614 C C . ASN A 1 80 ? 13.489 9.701 -0.908 1.00 97.12 80 ASN A C 1
ATOM 616 O O . ASN A 1 80 ? 13.206 10.827 -0.497 1.00 97.12 80 ASN A O 1
ATOM 620 N N . ASP A 1 81 ? 12.583 8.917 -1.491 1.00 98.00 81 ASP A N 1
ATOM 621 C CA . ASP A 1 81 ? 11.162 9.237 -1.593 1.00 98.00 81 ASP A CA 1
ATOM 622 C C . ASP A 1 81 ? 10.358 8.437 -0.562 1.00 98.00 81 ASP A C 1
ATOM 624 O O . ASP A 1 81 ? 10.635 7.257 -0.338 1.00 98.00 81 ASP A O 1
ATOM 628 N N . ALA A 1 82 ? 9.322 9.051 0.012 1.00 97.44 82 ALA A N 1
ATOM 629 C CA . ALA A 1 82 ? 8.336 8.317 0.800 1.00 97.44 82 ALA A CA 1
ATOM 630 C C . ALA A 1 82 ? 7.234 7.755 -0.114 1.00 97.44 82 ALA A C 1
ATOM 632 O O . ALA A 1 82 ? 6.799 8.412 -1.063 1.00 97.44 82 ALA A O 1
ATOM 633 N N . MET A 1 83 ? 6.766 6.547 0.180 1.00 98.06 83 MET A N 1
ATOM 634 C CA . MET A 1 83 ? 5.725 5.841 -0.560 1.00 98.06 83 MET A CA 1
ATOM 635 C C . MET A 1 83 ? 4.551 5.544 0.365 1.00 98.06 83 MET A C 1
ATOM 637 O O . MET A 1 83 ? 4.741 5.130 1.505 1.00 98.06 83 MET A O 1
ATOM 641 N N . VAL A 1 84 ? 3.329 5.734 -0.125 1.00 98.44 84 VAL A N 1
ATOM 642 C CA . VAL A 1 84 ? 2.108 5.497 0.654 1.00 98.44 84 VAL A CA 1
ATOM 643 C C . VAL A 1 84 ? 1.184 4.562 -0.104 1.00 98.44 84 VAL A C 1
ATOM 645 O O . VAL A 1 84 ? 0.839 4.826 -1.256 1.00 98.44 84 VAL A O 1
ATOM 648 N N . LEU A 1 85 ? 0.723 3.506 0.564 1.00 98.06 85 LEU A N 1
ATOM 649 C CA . LEU A 1 85 ? -0.411 2.711 0.111 1.00 98.06 85 LEU A CA 1
ATOM 650 C C . LEU A 1 85 ? -1.690 3.280 0.727 1.00 98.06 85 LEU A C 1
ATOM 652 O O . LEU A 1 85 ? -1.857 3.316 1.947 1.00 98.06 85 LEU A O 1
ATOM 656 N N . ARG A 1 86 ? -2.620 3.711 -0.123 1.00 97.56 86 ARG A N 1
ATOM 657 C CA . ARG A 1 86 ? -3.874 4.344 0.289 1.00 97.56 86 ARG A CA 1
ATOM 658 C C . ARG A 1 86 ? -5.077 3.569 -0.219 1.00 97.56 86 ARG A C 1
ATOM 660 O O . ARG A 1 86 ? -5.100 3.121 -1.360 1.00 97.56 86 ARG A O 1
ATOM 667 N N . LYS A 1 87 ? -6.119 3.488 0.606 1.00 97.00 87 LYS A N 1
ATOM 668 C CA . LYS A 1 87 ? -7.461 3.082 0.189 1.00 97.00 87 LYS A CA 1
ATOM 669 C C . LYS A 1 87 ? -8.257 4.291 -0.294 1.00 97.00 87 LYS A C 1
ATOM 671 O O . LYS A 1 87 ? -8.481 5.230 0.471 1.00 97.00 87 LYS A O 1
ATOM 676 N N . ILE A 1 88 ? -8.700 4.254 -1.545 1.00 95.81 88 ILE A N 1
ATOM 677 C CA . ILE A 1 88 ? -9.293 5.385 -2.266 1.00 95.81 88 ILE A CA 1
ATOM 678 C C . ILE A 1 88 ? -10.642 5.769 -1.651 1.00 95.81 88 ILE A C 1
ATOM 680 O O . ILE A 1 88 ? -10.839 6.922 -1.268 1.00 95.81 88 ILE A O 1
ATOM 684 N N . SER A 1 89 ? -11.556 4.808 -1.491 1.00 95.12 89 SER A N 1
ATOM 685 C CA . SER A 1 89 ? -12.935 5.056 -1.043 1.00 95.12 89 SER A CA 1
ATOM 686 C C . SER A 1 89 ? -13.045 5.725 0.327 1.00 95.12 89 SER A C 1
ATOM 688 O O . SER A 1 89 ? -13.984 6.484 0.572 1.00 95.12 89 SER A O 1
ATOM 690 N N . THR A 1 90 ? -12.100 5.450 1.227 1.00 94.81 90 THR A N 1
ATOM 691 C CA . THR A 1 90 ? -12.091 5.976 2.599 1.00 94.81 90 THR A CA 1
ATOM 692 C C . THR A 1 90 ? -10.985 6.992 2.851 1.00 94.81 90 THR A C 1
ATOM 694 O O . THR A 1 90 ? -10.897 7.509 3.962 1.00 94.81 90 THR A O 1
ATOM 697 N N . ASN A 1 91 ? -10.126 7.254 1.863 1.00 90.88 91 ASN A N 1
ATOM 698 C CA . ASN A 1 91 ? -8.894 8.031 2.013 1.00 90.88 91 ASN A CA 1
ATOM 699 C C . ASN A 1 91 ? -7.953 7.504 3.125 1.00 90.88 91 ASN A C 1
ATOM 701 O O . ASN A 1 91 ? -7.135 8.254 3.661 1.00 90.88 91 ASN A O 1
ATOM 705 N N . ALA A 1 92 ? -8.076 6.226 3.499 1.00 94.19 92 ALA A N 1
ATOM 706 C CA . ALA A 1 92 ? -7.334 5.651 4.621 1.00 94.19 92 ALA A CA 1
ATOM 707 C C . ALA A 1 92 ? -5.914 5.270 4.192 1.00 94.19 92 ALA A C 1
ATOM 709 O O . ALA A 1 92 ? -5.737 4.658 3.139 1.00 94.19 92 ALA A O 1
ATOM 710 N N . VAL A 1 93 ? -4.926 5.610 5.016 1.00 95.94 93 VAL A N 1
ATOM 711 C CA . VAL A 1 93 ? -3.554 5.112 4.874 1.00 95.94 93 VAL A CA 1
ATOM 712 C C . VAL A 1 93 ? -3.517 3.655 5.330 1.00 95.94 93 VAL A C 1
ATOM 714 O O . VAL A 1 93 ? -4.146 3.309 6.330 1.00 95.94 93 VAL A O 1
ATOM 717 N N . ILE A 1 94 ? -2.843 2.810 4.556 1.00 96.81 94 ILE A N 1
ATOM 718 C CA . ILE A 1 94 ? -2.707 1.374 4.815 1.00 96.81 94 ILE A CA 1
ATOM 719 C C . ILE A 1 94 ? -1.286 1.031 5.254 1.00 96.81 94 ILE A C 1
ATOM 721 O O . ILE A 1 94 ? -1.127 0.229 6.167 1.00 96.81 94 ILE A O 1
ATOM 725 N N . ASP A 1 95 ? -0.289 1.615 4.592 1.00 97.62 95 ASP A N 1
ATOM 726 C CA . ASP A 1 95 ? 1.126 1.483 4.935 1.00 97.62 95 ASP A CA 1
ATOM 727 C C . ASP A 1 95 ? 1.880 2.718 4.415 1.00 97.62 95 ASP A C 1
ATOM 729 O O . ASP A 1 95 ? 1.508 3.277 3.369 1.00 97.62 95 ASP A O 1
ATOM 733 N N . ILE A 1 96 ? 2.926 3.123 5.126 1.00 98.06 96 ILE A N 1
ATOM 734 C CA . ILE A 1 96 ? 3.857 4.185 4.752 1.00 98.06 96 ILE A CA 1
ATOM 735 C C . ILE A 1 96 ? 5.261 3.581 4.760 1.00 98.06 96 ILE A C 1
ATOM 737 O O . ILE A 1 96 ? 5.659 2.873 5.679 1.00 98.06 96 ILE A O 1
ATOM 741 N N . PHE A 1 97 ? 6.020 3.863 3.710 1.00 98.00 97 PHE A N 1
ATOM 742 C CA . PHE A 1 97 ? 7.435 3.544 3.618 1.00 98.00 97 PHE A CA 1
ATOM 743 C C . PHE A 1 97 ? 8.213 4.846 3.447 1.00 98.00 97 PHE A C 1
ATOM 745 O O . PHE A 1 97 ? 7.991 5.563 2.472 1.00 98.00 97 PHE A O 1
ATOM 752 N N . GLY A 1 98 ? 9.125 5.163 4.363 1.00 96.75 98 GLY A N 1
ATOM 753 C CA . GLY A 1 98 ? 9.776 6.474 4.409 1.00 96.75 98 GLY A CA 1
ATOM 754 C C . GLY A 1 98 ? 9.011 7.478 5.271 1.00 96.75 98 GLY A C 1
ATOM 755 O O . GLY A 1 98 ? 8.005 7.154 5.891 1.00 96.75 98 GLY A O 1
ATOM 756 N N . LYS A 1 99 ? 9.487 8.725 5.301 1.00 95.56 99 LYS A N 1
ATOM 757 C CA . LYS A 1 99 ? 8.893 9.803 6.101 1.00 95.56 99 LYS A CA 1
ATOM 758 C C . LYS A 1 99 ? 8.474 10.976 5.226 1.00 95.56 99 LYS A C 1
ATOM 760 O O . LYS A 1 99 ? 9.291 11.602 4.553 1.00 95.56 99 LYS A O 1
ATOM 765 N N . ILE A 1 100 ? 7.178 11.278 5.230 1.00 94.75 100 ILE A N 1
ATOM 766 C CA . ILE A 1 100 ? 6.612 12.373 4.437 1.00 94.75 100 ILE A CA 1
ATOM 767 C C . ILE A 1 100 ? 7.180 13.706 4.935 1.00 94.75 100 ILE A C 1
ATOM 769 O O . ILE A 1 100 ? 7.158 13.998 6.128 1.00 94.75 100 ILE A O 1
ATOM 773 N N . GLY A 1 101 ? 7.647 14.551 4.015 1.00 94.50 101 GLY A N 1
ATOM 774 C CA . GLY A 1 101 ? 8.240 15.842 4.369 1.00 94.50 101 GLY A CA 1
ATOM 775 C C . GLY A 1 101 ? 9.722 15.797 4.760 1.00 94.50 101 GLY A C 1
ATOM 776 O O . GLY A 1 101 ? 10.274 16.846 5.091 1.00 94.50 101 GLY A O 1
ATOM 777 N N . GLU A 1 102 ? 10.367 14.626 4.731 1.00 93.50 102 GLU A N 1
ATOM 778 C CA . GLU A 1 102 ? 11.783 14.459 5.068 1.00 93.50 102 GLU A CA 1
ATOM 779 C C . GLU A 1 102 ? 12.559 13.854 3.891 1.00 93.50 102 GLU A C 1
ATOM 781 O O . GLU A 1 102 ? 12.148 12.849 3.316 1.00 93.50 102 GLU A O 1
ATOM 786 N N . ASP A 1 103 ? 13.680 14.481 3.524 1.00 96.50 103 ASP A N 1
ATOM 787 C CA . ASP A 1 103 ? 14.637 13.934 2.560 1.00 96.50 103 ASP A CA 1
ATOM 788 C C . ASP A 1 103 ? 15.831 13.352 3.340 1.00 96.50 103 ASP A C 1
ATOM 790 O O . ASP A 1 103 ? 16.589 14.122 3.942 1.00 96.50 103 ASP A O 1
ATOM 794 N N . PRO A 1 104 ? 16.021 12.021 3.362 1.00 95.69 104 PRO A N 1
ATOM 795 C CA . PRO A 1 104 ? 17.137 11.377 4.058 1.00 95.69 104 PRO A CA 1
ATOM 796 C C . PRO A 1 104 ? 18.488 11.581 3.348 1.00 95.69 104 PRO A C 1
ATOM 798 O O . PRO A 1 104 ? 19.523 11.124 3.836 1.00 95.69 104 PRO A O 1
ATOM 801 N N . GLY A 1 105 ? 18.500 12.261 2.199 1.00 96.25 105 GLY A N 1
ATOM 802 C CA . GLY A 1 105 ? 19.675 12.453 1.367 1.00 96.25 105 GLY A CA 1
ATOM 803 C C . GLY A 1 105 ? 19.915 11.286 0.414 1.00 96.25 105 GLY A C 1
ATOM 804 O O . GLY A 1 105 ? 19.136 10.342 0.309 1.00 96.25 105 GLY A O 1
ATOM 805 N N . THR A 1 106 ? 21.030 11.353 -0.313 1.00 94.12 106 THR A N 1
ATOM 806 C CA . THR A 1 106 ? 21.261 10.495 -1.484 1.00 94.12 106 THR A CA 1
ATOM 807 C C . THR A 1 106 ? 21.377 9.015 -1.168 1.00 94.12 106 THR A C 1
ATOM 809 O O . THR A 1 106 ? 21.130 8.225 -2.061 1.00 94.12 106 THR A O 1
ATOM 812 N N . THR A 1 107 ? 21.761 8.632 0.048 1.00 92.75 107 THR A N 1
ATOM 813 C CA . THR A 1 107 ? 21.890 7.225 0.459 1.00 92.75 107 THR A CA 1
ATOM 814 C C . THR A 1 107 ? 20.586 6.645 1.014 1.00 92.75 107 THR A C 1
ATOM 816 O O . THR A 1 107 ? 20.511 5.443 1.273 1.00 92.75 107 THR A O 1
ATOM 819 N N . GLY A 1 108 ? 19.548 7.472 1.173 1.00 95.31 108 GLY A N 1
ATOM 820 C CA . GLY A 1 108 ? 18.279 7.054 1.748 1.00 95.31 108 GLY A CA 1
ATOM 821 C C . GLY A 1 108 ? 18.324 6.865 3.273 1.00 95.31 108 GLY A C 1
ATOM 822 O O . GLY A 1 108 ? 19.355 7.043 3.925 1.00 95.31 108 GLY A O 1
ATOM 823 N N . TRP A 1 109 ? 17.187 6.499 3.871 1.00 94.50 109 TRP A N 1
ATOM 824 C CA . TRP A 1 109 ? 17.086 6.213 5.307 1.00 94.50 109 TRP A CA 1
ATOM 825 C C . TRP A 1 109 ? 18.032 5.087 5.724 1.00 94.50 109 TRP A C 1
ATOM 827 O O . TRP A 1 109 ? 18.049 4.022 5.103 1.00 94.50 109 TRP A O 1
ATOM 837 N N . ALA A 1 110 ? 18.815 5.355 6.774 1.00 93.75 110 ALA A N 1
ATOM 838 C CA . ALA A 1 110 ? 19.846 4.473 7.327 1.00 93.75 110 ALA A CA 1
ATOM 839 C C . ALA A 1 110 ? 20.829 3.891 6.289 1.00 93.75 110 ALA A C 1
ATOM 841 O O . ALA A 1 110 ? 21.394 2.830 6.528 1.00 93.75 110 ALA A O 1
ATOM 842 N N . GLU A 1 111 ? 21.025 4.565 5.148 1.00 92.12 111 GLU A N 1
ATOM 843 C CA . GLU A 1 111 ? 21.838 4.073 4.021 1.00 92.12 111 GLU A CA 1
ATOM 844 C C . GLU A 1 111 ? 21.318 2.757 3.396 1.00 92.12 111 GLU A C 1
ATOM 846 O O . GLU A 1 111 ? 22.054 2.064 2.697 1.00 92.12 111 GLU A O 1
ATOM 851 N N . MET A 1 112 ? 20.047 2.407 3.637 1.00 92.81 112 MET A N 1
ATOM 852 C CA . MET A 1 112 ? 19.454 1.114 3.262 1.00 92.81 112 MET A CA 1
ATOM 853 C C . MET A 1 112 ? 18.402 1.200 2.161 1.00 92.81 112 MET A C 1
ATOM 855 O O . MET A 1 112 ? 18.019 0.182 1.603 1.00 92.81 112 MET A O 1
ATOM 859 N N . THR A 1 113 ? 17.876 2.383 1.863 1.00 94.94 113 THR A N 1
ATOM 860 C CA . THR A 1 113 ? 16.732 2.522 0.940 1.00 94.94 113 THR A CA 1
ATOM 861 C C . THR A 1 113 ? 17.153 2.852 -0.491 1.00 94.94 113 THR A C 1
ATOM 863 O O . THR A 1 113 ? 16.357 2.695 -1.413 1.00 94.94 113 THR A O 1
ATOM 866 N N . GLN A 1 114 ? 18.423 3.206 -0.713 1.00 93.38 114 GLN A N 1
ATOM 867 C CA . GLN A 1 114 ? 19.034 3.259 -2.041 1.00 93.38 114 GLN A CA 1
ATOM 868 C C . GLN A 1 114 ? 19.821 1.971 -2.330 1.00 93.38 114 GLN A C 1
ATOM 870 O O . GLN A 1 114 ? 20.636 1.558 -1.511 1.00 93.38 114 GLN A O 1
ATOM 875 N N . ASN A 1 115 ? 19.659 1.382 -3.522 1.00 88.94 115 ASN A N 1
ATOM 876 C CA . ASN A 1 115 ? 20.443 0.230 -4.011 1.00 88.94 115 ASN A CA 1
ATOM 877 C C . ASN A 1 115 ? 20.413 -1.010 -3.094 1.00 88.94 115 ASN A C 1
ATOM 879 O O . ASN A 1 115 ? 21.425 -1.688 -2.911 1.00 88.94 115 ASN A O 1
ATOM 883 N N . HIS A 1 116 ? 19.252 -1.320 -2.524 1.00 89.69 116 HIS A N 1
ATOM 884 C CA . HIS A 1 116 ? 19.035 -2.538 -1.748 1.00 89.69 116 HIS A CA 1
ATOM 885 C C . HIS A 1 116 ? 17.702 -3.179 -2.119 1.00 89.69 116 HIS A C 1
ATOM 887 O O . HIS A 1 116 ? 16.737 -2.489 -2.446 1.00 89.69 116 HIS A O 1
ATOM 893 N N . THR A 1 117 ? 17.635 -4.498 -1.969 1.00 89.88 117 THR A N 1
ATOM 894 C CA . THR A 1 117 ? 16.362 -5.197 -1.803 1.00 89.88 117 THR A CA 1
ATOM 895 C C . THR A 1 117 ? 15.978 -5.128 -0.333 1.00 89.88 117 THR A C 1
ATOM 897 O O . THR A 1 117 ? 16.769 -5.508 0.532 1.00 89.88 117 THR A O 1
ATOM 900 N N . LEU A 1 118 ? 14.763 -4.667 -0.048 1.00 92.81 118 LEU A N 1
ATOM 901 C CA . LEU A 1 118 ? 14.224 -4.599 1.306 1.00 92.81 118 LEU A CA 1
ATOM 902 C C . LEU A 1 118 ? 13.079 -5.593 1.463 1.00 92.81 118 LEU A C 1
ATOM 904 O O . LEU A 1 118 ? 12.138 -5.606 0.671 1.00 92.81 118 LEU A O 1
ATOM 908 N N . VAL A 1 119 ? 13.157 -6.415 2.506 1.00 92.81 119 VAL A N 1
ATOM 909 C CA . VAL A 1 119 ? 12.135 -7.404 2.858 1.00 92.81 119 VAL A CA 1
ATOM 910 C C . VAL A 1 119 ? 11.568 -7.041 4.224 1.00 92.81 119 VAL A C 1
ATOM 912 O O . VAL A 1 119 ? 12.321 -6.906 5.187 1.00 92.81 119 VAL A O 1
ATOM 915 N N . ARG A 1 120 ? 10.246 -6.852 4.323 1.00 93.81 120 ARG A N 1
ATOM 916 C CA . ARG A 1 120 ? 9.605 -6.532 5.608 1.00 93.81 120 ARG A CA 1
ATOM 917 C C . ARG A 1 120 ? 9.806 -7.708 6.563 1.00 93.81 120 ARG A C 1
ATOM 919 O O . ARG A 1 120 ? 9.542 -8.856 6.195 1.00 93.81 120 ARG A O 1
ATOM 926 N N . LYS A 1 121 ? 10.263 -7.425 7.780 1.00 93.62 121 LYS A N 1
ATOM 927 C CA . LYS A 1 121 ? 10.500 -8.433 8.818 1.00 93.62 121 LYS A CA 1
ATOM 928 C C . LYS A 1 121 ? 9.203 -9.124 9.217 1.00 93.62 121 LYS A C 1
ATOM 930 O O . LYS A 1 121 ? 8.157 -8.486 9.309 1.00 93.62 121 LYS A O 1
ATOM 935 N N . THR A 1 122 ? 9.291 -10.407 9.568 1.00 92.81 122 THR A N 1
ATOM 936 C CA . THR A 1 122 ? 8.117 -11.225 9.928 1.00 92.81 122 THR A CA 1
ATOM 937 C C . THR A 1 122 ? 7.354 -10.682 11.135 1.00 92.81 122 THR A C 1
ATOM 939 O O . THR A 1 122 ? 6.134 -10.816 11.209 1.00 92.81 122 THR A O 1
ATOM 942 N N . VAL A 1 123 ? 8.062 -10.037 12.065 1.00 91.44 123 VAL A N 1
ATOM 943 C CA . VAL A 1 123 ? 7.486 -9.460 13.287 1.00 91.44 123 VAL A CA 1
ATOM 944 C C . VAL A 1 123 ? 6.637 -8.215 13.023 1.00 91.44 123 VAL A C 1
ATOM 946 O O . VAL A 1 123 ? 5.854 -7.819 13.889 1.00 91.44 123 VAL A O 1
ATOM 949 N N . VAL A 1 124 ? 6.755 -7.606 11.839 1.00 92.38 124 VAL A N 1
ATOM 950 C CA . VAL A 1 124 ? 5.912 -6.481 11.437 1.00 92.38 124 VAL A CA 1
ATOM 951 C C . VAL A 1 124 ? 4.609 -7.033 10.872 1.00 92.38 124 VAL A C 1
ATOM 953 O O . VAL A 1 124 ? 4.557 -7.592 9.781 1.00 92.38 124 VAL A O 1
ATOM 956 N N . THR A 1 125 ? 3.544 -6.924 11.664 1.00 91.12 125 THR A N 1
ATOM 957 C CA . THR A 1 125 ? 2.251 -7.581 11.393 1.00 91.12 125 THR A CA 1
ATOM 958 C C . THR A 1 125 ? 1.145 -6.618 10.962 1.00 91.12 125 THR A C 1
ATOM 960 O O . THR A 1 125 ? 0.029 -7.050 10.674 1.00 91.12 125 THR A O 1
ATOM 963 N N . ALA A 1 126 ? 1.449 -5.323 10.894 1.00 90.00 126 ALA A N 1
ATOM 964 C CA . ALA A 1 126 ? 0.571 -4.270 10.405 1.00 90.00 126 ALA A CA 1
ATOM 965 C C . ALA A 1 126 ? 1.402 -3.227 9.646 1.00 90.00 126 ALA A C 1
ATOM 967 O O . ALA A 1 126 ? 2.591 -3.081 9.924 1.00 90.00 126 ALA A O 1
ATOM 968 N N . GLY A 1 127 ? 0.770 -2.534 8.698 1.00 92.44 127 GLY A N 1
ATOM 969 C CA . GLY A 1 127 ? 1.386 -1.392 8.029 1.00 92.44 127 GLY A CA 1
ATOM 970 C C . GLY A 1 127 ? 1.496 -0.187 8.959 1.00 92.44 127 GLY A C 1
ATOM 971 O O . GLY A 1 127 ? 0.744 -0.072 9.934 1.00 92.44 127 GLY A O 1
ATOM 972 N N . ASP A 1 128 ? 2.423 0.700 8.633 1.00 93.75 128 ASP A N 1
ATOM 973 C CA . ASP A 1 128 ? 2.572 1.986 9.295 1.00 93.75 128 ASP A CA 1
ATOM 974 C C . ASP A 1 128 ? 1.530 2.977 8.758 1.00 93.75 128 ASP A C 1
ATOM 976 O O . ASP A 1 128 ? 1.347 3.145 7.552 1.00 93.75 128 ASP A O 1
ATOM 980 N N . VAL A 1 129 ? 0.785 3.608 9.659 1.00 94.62 129 VAL A N 1
ATOM 981 C CA . VAL A 1 129 ? -0.305 4.528 9.309 1.00 94.62 129 VAL A CA 1
ATOM 982 C C . VAL A 1 129 ? -0.146 5.904 9.942 1.00 94.62 129 VAL A C 1
ATOM 984 O O . VAL A 1 129 ? -0.994 6.769 9.692 1.00 94.62 129 VAL A O 1
ATOM 987 N N . ASP A 1 130 ? 0.890 6.113 10.758 1.00 88.88 130 ASP A N 1
ATOM 988 C CA . ASP A 1 130 ? 1.207 7.427 11.300 1.00 88.88 130 ASP A CA 1
ATOM 989 C C . ASP A 1 130 ? 2.185 8.117 10.344 1.00 88.88 130 ASP A C 1
ATOM 991 O O . ASP A 1 130 ? 3.187 7.571 9.924 1.00 88.88 130 ASP A O 1
ATOM 995 N N . ALA A 1 131 ? 1.839 9.318 9.890 1.00 84.94 131 ALA A N 1
ATOM 996 C CA . ALA A 1 131 ? 2.690 10.059 8.959 1.00 84.94 131 ALA A CA 1
ATOM 997 C C . ALA A 1 131 ? 3.683 10.979 9.687 1.00 84.94 131 ALA A C 1
ATOM 999 O O . ALA A 1 131 ? 4.416 11.723 9.031 1.00 84.94 131 ALA A O 1
ATOM 1000 N N . LEU A 1 132 ? 3.614 11.035 11.021 1.00 81.38 132 LEU A N 1
ATOM 1001 C CA . LEU A 1 132 ? 4.325 12.009 11.847 1.00 81.38 132 LEU A CA 1
ATOM 1002 C C . LEU A 1 132 ? 5.426 11.392 12.708 1.00 81.38 132 LEU A C 1
ATOM 1004 O O . LEU A 1 132 ? 6.216 12.150 13.278 1.00 81.38 132 LEU A O 1
ATOM 1008 N N . ASP A 1 133 ? 5.462 10.072 12.846 1.00 84.06 133 ASP A N 1
ATOM 1009 C CA . ASP A 1 133 ? 6.520 9.374 13.558 1.00 84.06 133 ASP A CA 1
ATOM 1010 C C . ASP A 1 133 ? 7.774 9.198 12.687 1.00 84.06 133 ASP A C 1
ATOM 1012 O O . ASP A 1 133 ? 7.878 9.666 11.546 1.00 84.06 133 ASP A O 1
ATOM 1016 N N . ASP A 1 134 ? 8.820 8.663 13.311 1.00 87.75 134 ASP A N 1
ATOM 1017 C CA . ASP A 1 134 ? 10.102 8.468 12.653 1.00 87.75 134 ASP A CA 1
ATOM 1018 C C . ASP A 1 134 ? 10.093 7.154 11.876 1.00 87.75 134 ASP A C 1
ATOM 1020 O O . ASP A 1 134 ? 9.781 6.101 12.425 1.00 87.75 134 ASP A O 1
ATOM 1024 N N . PHE A 1 135 ? 10.538 7.197 10.620 1.00 93.75 135 PHE A N 1
ATOM 1025 C CA . PHE A 1 135 ? 10.709 5.987 9.827 1.00 93.75 135 PHE A CA 1
ATOM 1026 C C . PHE A 1 135 ? 11.990 5.245 10.237 1.00 93.75 135 PHE A C 1
ATOM 1028 O O . PHE A 1 135 ? 13.105 5.594 9.830 1.00 93.75 135 PHE A O 1
ATOM 1035 N N . LEU A 1 136 ? 11.833 4.197 11.046 1.00 89.62 136 LEU A N 1
ATOM 1036 C CA . LEU A 1 136 ? 12.926 3.366 11.558 1.00 89.62 136 LEU A CA 1
ATOM 1037 C C . LEU A 1 136 ? 13.145 2.130 10.672 1.00 89.62 136 LEU A C 1
ATOM 1039 O O . LEU A 1 136 ? 12.874 1.000 11.070 1.00 89.62 136 LEU A O 1
ATOM 1043 N N . VAL A 1 137 ? 13.683 2.333 9.463 1.00 93.88 137 VAL A N 1
ATOM 1044 C CA . VAL A 1 137 ? 13.848 1.261 8.454 1.00 93.88 137 VAL A CA 1
ATOM 1045 C C . VAL A 1 137 ? 14.540 -0.001 8.991 1.00 93.88 137 VAL A C 1
ATOM 1047 O O . VAL A 1 137 ? 14.124 -1.112 8.673 1.00 93.88 137 VAL A O 1
ATOM 1050 N N . VAL A 1 138 ? 15.554 0.153 9.850 1.00 92.25 138 VAL A N 1
ATOM 1051 C CA . VAL A 1 138 ? 16.326 -0.964 10.426 1.00 92.25 138 VAL A CA 1
ATOM 1052 C C . VAL A 1 138 ? 15.469 -1.833 11.344 1.00 92.25 138 VAL A C 1
ATOM 1054 O O . VAL A 1 138 ? 15.735 -3.026 11.475 1.00 92.25 138 VAL A O 1
ATOM 1057 N N . ASP A 1 139 ? 14.439 -1.278 11.976 1.00 90.88 139 ASP A N 1
ATOM 1058 C CA . ASP A 1 139 ? 13.590 -2.015 12.911 1.00 90.88 139 ASP A CA 1
ATOM 1059 C C . ASP A 1 139 ? 12.554 -2.870 12.177 1.00 90.88 139 ASP A C 1
ATOM 1061 O O . ASP A 1 139 ? 12.165 -3.928 12.675 1.00 90.88 139 ASP A O 1
ATOM 1065 N N . GLU A 1 140 ? 12.193 -2.480 10.954 1.00 93.69 140 GLU A N 1
ATOM 1066 C CA . GLU A 1 140 ? 11.074 -3.066 10.214 1.00 93.69 140 GLU A CA 1
ATOM 1067 C C . GLU A 1 140 ? 11.469 -3.860 8.966 1.00 93.69 140 GLU A C 1
ATOM 1069 O O . GLU A 1 140 ? 10.692 -4.702 8.510 1.00 93.69 140 GLU A O 1
ATOM 1074 N N . TRP A 1 141 ? 12.666 -3.628 8.423 1.00 94.56 141 TRP A N 1
ATOM 1075 C CA . TRP A 1 141 ? 13.116 -4.205 7.158 1.00 94.56 141 TRP A CA 1
ATOM 1076 C C . TRP A 1 141 ? 14.468 -4.903 7.299 1.00 94.56 141 TRP A C 1
ATOM 1078 O O . TRP A 1 141 ? 15.379 -4.418 7.971 1.00 94.56 141 TRP A O 1
ATOM 1088 N N . ASP A 1 142 ? 14.601 -6.041 6.627 1.00 91.25 142 ASP A N 1
ATOM 1089 C CA . ASP A 1 142 ? 15.880 -6.682 6.351 1.00 91.25 142 ASP A CA 1
ATOM 1090 C C . ASP A 1 142 ? 16.378 -6.211 4.982 1.00 91.25 142 ASP A C 1
ATOM 1092 O O . ASP A 1 142 ? 15.645 -6.270 3.990 1.00 91.25 142 ASP A O 1
ATOM 1096 N N . GLY A 1 143 ? 17.619 -5.724 4.928 1.00 89.38 143 GLY A N 1
ATOM 1097 C CA . GLY A 1 143 ? 18.225 -5.217 3.700 1.00 89.38 143 GLY A CA 1
ATOM 1098 C C . GLY A 1 143 ? 19.268 -6.152 3.115 1.00 89.38 143 GLY A C 1
ATOM 1099 O O . GLY A 1 143 ? 20.155 -6.642 3.814 1.00 89.38 143 GLY A O 1
ATOM 1100 N N . LEU A 1 144 ? 19.183 -6.349 1.804 1.00 85.62 144 LEU A N 1
ATOM 1101 C CA . LEU A 1 144 ? 20.179 -7.035 0.996 1.00 85.62 144 LEU A CA 1
ATOM 1102 C C . LEU A 1 144 ? 20.787 -6.008 0.042 1.00 85.62 144 LEU A C 1
ATOM 1104 O O . LEU A 1 144 ? 20.093 -5.485 -0.829 1.00 85.62 144 LEU A O 1
ATOM 1108 N N . MET A 1 145 ? 22.072 -5.696 0.225 1.00 82.00 145 MET A N 1
ATOM 1109 C CA . MET A 1 145 ? 22.798 -4.794 -0.675 1.00 82.00 145 MET A CA 1
ATOM 1110 C C . MET A 1 145 ? 22.761 -5.329 -2.103 1.00 82.00 145 MET A C 1
ATOM 1112 O O . MET A 1 145 ? 23.151 -6.471 -2.350 1.00 82.00 145 MET A O 1
ATOM 1116 N N . TRP A 1 146 ? 22.363 -4.478 -3.047 1.00 76.56 146 TRP A N 1
ATOM 1117 C CA . TRP A 1 146 ? 22.582 -4.749 -4.460 1.00 76.56 146 TRP A CA 1
ATOM 1118 C C . TRP A 1 146 ? 24.033 -4.416 -4.823 1.00 76.56 146 TRP A C 1
ATOM 1120 O O . TRP A 1 146 ? 24.592 -3.397 -4.410 1.00 76.56 146 TRP A O 1
ATOM 1130 N N . SER A 1 147 ? 24.652 -5.277 -5.625 1.00 68.62 147 SER A N 1
ATOM 1131 C CA . SER A 1 147 ? 25.962 -5.028 -6.215 1.00 68.62 147 SER A CA 1
ATOM 1132 C C . SER A 1 147 ? 25.971 -5.537 -7.647 1.00 68.62 147 SER A C 1
ATOM 1134 O O . SER A 1 147 ? 25.481 -6.627 -7.927 1.00 68.62 147 SER A O 1
ATOM 1136 N N . SER A 1 148 ? 26.576 -4.766 -8.548 1.00 60.72 148 SER A N 1
ATOM 1137 C CA . SER A 1 148 ? 26.838 -5.182 -9.928 1.00 60.72 148 SER A CA 1
ATOM 1138 C C . SER A 1 148 ? 28.050 -6.115 -10.062 1.00 60.72 148 SER A C 1
ATOM 1140 O O . SER A 1 148 ? 28.403 -6.511 -11.174 1.00 60.72 148 SER A O 1
ATOM 1142 N N . ASP A 1 149 ? 28.704 -6.479 -8.951 1.00 62.16 149 ASP A N 1
ATOM 1143 C CA . ASP A 1 149 ? 29.813 -7.428 -8.957 1.00 62.16 149 ASP A CA 1
ATOM 1144 C C . ASP A 1 149 ? 29.310 -8.878 -9.012 1.00 62.16 149 ASP A C 1
ATOM 1146 O O . ASP A 1 149 ? 29.007 -9.508 -7.994 1.00 62.16 149 ASP A O 1
ATOM 1150 N N . SER A 1 150 ? 29.302 -9.419 -10.233 1.00 56.41 150 SER A N 1
ATOM 1151 C CA . SER A 1 150 ? 28.967 -10.816 -10.546 1.00 56.41 150 SER A CA 1
ATOM 1152 C C . SER A 1 150 ? 29.769 -11.877 -9.771 1.00 56.41 150 SER A C 1
ATOM 1154 O O . SER A 1 150 ? 29.393 -13.047 -9.792 1.00 56.41 150 SER A O 1
ATOM 1156 N N . LEU A 1 151 ? 30.877 -11.509 -9.110 1.00 55.97 151 LEU A N 1
ATOM 1157 C CA . LEU A 1 151 ? 31.707 -12.436 -8.334 1.00 55.97 151 LEU A CA 1
ATOM 1158 C C . LEU A 1 151 ? 31.292 -12.549 -6.863 1.00 55.97 151 LEU A C 1
ATOM 1160 O O . LEU A 1 151 ? 31.725 -13.490 -6.197 1.00 55.97 151 LEU A O 1
ATOM 1164 N N . ASN A 1 152 ? 30.486 -11.613 -6.354 1.00 53.09 152 ASN A N 1
ATOM 1165 C CA . ASN A 1 152 ? 30.152 -11.534 -4.931 1.00 53.09 152 ASN A CA 1
ATOM 1166 C C . ASN A 1 152 ? 28.643 -11.647 -4.659 1.00 53.09 152 ASN A C 1
ATOM 1168 O O . ASN A 1 152 ? 28.254 -12.082 -3.578 1.00 53.09 152 ASN A O 1
ATOM 1172 N N . TYR A 1 153 ? 27.805 -11.325 -5.650 1.00 52.94 153 TYR A N 1
ATOM 1173 C CA . TYR A 1 153 ? 26.355 -11.490 -5.590 1.00 52.94 153 TYR A CA 1
ATOM 1174 C C . TYR A 1 153 ? 25.852 -11.962 -6.954 1.00 52.94 153 TYR A C 1
ATOM 1176 O O . TYR A 1 153 ? 26.052 -11.301 -7.972 1.00 52.94 153 TYR A O 1
ATOM 1184 N N . THR A 1 154 ? 25.222 -13.132 -6.994 1.00 52.34 154 THR A N 1
ATOM 1185 C CA . THR A 1 154 ? 24.468 -13.547 -8.175 1.00 52.34 154 THR A CA 1
ATOM 1186 C C . THR A 1 154 ? 23.190 -12.716 -8.222 1.00 52.34 154 THR A C 1
ATOM 1188 O O . THR A 1 154 ? 22.510 -12.592 -7.203 1.00 52.34 154 THR A O 1
ATOM 1191 N N . LEU A 1 155 ? 22.866 -12.166 -9.398 1.00 55.00 155 LEU A N 1
ATOM 1192 C CA . LEU A 1 155 ? 21.596 -11.484 -9.702 1.00 55.00 155 LEU A CA 1
ATOM 1193 C C . LEU A 1 155 ? 20.364 -12.216 -9.130 1.00 55.00 155 LEU A C 1
ATOM 1195 O O . LEU A 1 155 ? 19.395 -11.567 -8.753 1.00 55.00 155 LEU A O 1
ATOM 1199 N N . ASP A 1 156 ? 20.454 -13.538 -8.950 1.00 58.56 156 ASP A N 1
ATOM 1200 C CA . ASP A 1 156 ? 19.458 -14.375 -8.281 1.00 58.56 156 ASP A CA 1
ATOM 1201 C C . ASP A 1 156 ? 18.930 -13.810 -6.948 1.00 58.56 156 ASP A C 1
ATOM 1203 O O . ASP A 1 156 ? 17.733 -13.887 -6.695 1.00 58.56 156 ASP A O 1
ATOM 1207 N N . SER A 1 157 ? 19.754 -13.236 -6.061 1.00 70.00 157 SER A N 1
ATOM 1208 C CA . SER A 1 157 ? 19.300 -12.965 -4.682 1.00 70.00 157 SER A CA 1
ATOM 1209 C C . SER A 1 157 ? 18.444 -11.707 -4.501 1.00 70.00 157 SER A C 1
ATOM 1211 O O . SER A 1 157 ? 17.779 -11.578 -3.472 1.00 70.00 157 SER A O 1
ATOM 1213 N N . VAL A 1 158 ? 18.433 -10.775 -5.457 1.00 79.75 158 VAL A N 1
ATOM 1214 C CA . VAL A 1 158 ? 17.741 -9.483 -5.276 1.00 79.75 158 VAL A CA 1
ATOM 1215 C C . VAL A 1 158 ? 16.244 -9.558 -5.569 1.00 79.75 158 VAL A C 1
ATOM 1217 O O . VAL A 1 158 ? 15.490 -8.732 -5.053 1.00 79.75 158 VAL A O 1
ATOM 1220 N N . PHE A 1 159 ? 15.802 -10.587 -6.300 1.00 85.19 159 PHE A N 1
ATOM 1221 C CA . PHE A 1 159 ? 14.395 -10.793 -6.662 1.00 85.19 159 PHE A CA 1
ATOM 1222 C C . PHE A 1 159 ? 13.757 -12.045 -6.041 1.00 85.19 159 PHE A C 1
ATOM 1224 O O . PHE A 1 159 ? 12.535 -12.155 -6.065 1.00 85.19 159 PHE A O 1
ATOM 1231 N N . VAL A 1 160 ? 14.521 -12.949 -5.404 1.00 81.44 160 VAL A N 1
ATOM 1232 C CA . VAL A 1 160 ? 13.987 -14.221 -4.848 1.00 81.44 160 VAL A CA 1
ATOM 1233 C C . VAL A 1 160 ? 12.843 -14.071 -3.843 1.00 81.44 160 VAL A C 1
ATOM 1235 O O . VAL A 1 160 ? 12.096 -15.021 -3.629 1.00 81.44 160 VAL A O 1
ATOM 1238 N N . ASN A 1 161 ? 12.719 -12.911 -3.195 1.00 84.94 161 ASN A N 1
ATOM 1239 C CA . ASN A 1 161 ? 11.678 -12.666 -2.196 1.00 84.94 161 ASN A CA 1
ATOM 1240 C C . ASN A 1 161 ? 10.410 -12.034 -2.793 1.00 84.94 161 ASN A C 1
ATOM 1242 O O . ASN A 1 161 ? 9.415 -11.903 -2.083 1.00 84.94 161 ASN A O 1
ATOM 1246 N N . LEU A 1 162 ? 10.414 -11.643 -4.073 1.00 89.12 162 LEU A N 1
ATOM 1247 C CA . LEU A 1 162 ? 9.219 -11.119 -4.729 1.00 89.12 162 LEU A CA 1
ATOM 1248 C C . LEU A 1 162 ? 8.150 -12.210 -4.871 1.00 89.12 162 LEU A C 1
ATOM 1250 O O . LEU A 1 162 ? 8.444 -13.401 -4.948 1.00 89.12 162 LEU A O 1
ATOM 1254 N N . GLY A 1 163 ? 6.881 -11.801 -4.851 1.00 87.69 163 GLY A N 1
ATOM 1255 C CA . GLY A 1 163 ? 5.740 -12.718 -4.952 1.00 87.69 163 GLY A CA 1
ATOM 1256 C C . GLY A 1 163 ? 5.454 -13.535 -3.685 1.00 87.69 163 GLY A C 1
ATOM 1257 O O . GLY A 1 163 ? 4.508 -14.322 -3.663 1.00 87.69 163 GLY A O 1
ATOM 1258 N N . SER A 1 164 ? 6.214 -13.340 -2.601 1.00 86.75 164 SER A N 1
ATOM 1259 C CA . SER A 1 164 ? 5.956 -13.986 -1.314 1.00 86.75 164 SER A CA 1
ATOM 1260 C C . SER A 1 164 ? 6.215 -13.042 -0.142 1.00 86.75 164 SER A C 1
ATOM 1262 O O . SER A 1 164 ? 7.021 -12.122 -0.218 1.00 86.75 164 SER A O 1
ATOM 1264 N N . HIS A 1 165 ? 5.505 -13.255 0.961 1.00 85.06 165 HIS A N 1
ATOM 1265 C CA . HIS A 1 165 ? 5.752 -12.546 2.209 1.00 85.06 165 HIS A CA 1
ATOM 1266 C C . HIS A 1 165 ? 5.426 -13.471 3.379 1.00 85.06 165 HIS A C 1
ATOM 1268 O O . HIS A 1 165 ? 4.414 -14.174 3.364 1.00 85.06 165 HIS A O 1
ATOM 1274 N N . THR A 1 166 ? 6.292 -13.476 4.389 1.00 86.25 166 THR A N 1
ATOM 1275 C CA . THR A 1 166 ? 6.079 -14.224 5.629 1.00 86.25 166 THR A CA 1
ATOM 1276 C C . THR A 1 166 ? 5.861 -13.227 6.758 1.00 86.25 166 THR A C 1
ATOM 1278 O O . THR A 1 166 ? 6.722 -12.386 6.990 1.00 86.25 166 THR A O 1
ATOM 1281 N N . CYS A 1 167 ? 4.742 -13.343 7.477 1.00 86.31 167 CYS A N 1
ATOM 1282 C CA . CYS A 1 167 ? 4.479 -12.575 8.693 1.00 86.31 167 CYS A CA 1
ATOM 1283 C C . CYS A 1 167 ? 4.107 -13.475 9.873 1.00 86.31 167 CYS A C 1
ATOM 1285 O O . CYS A 1 167 ? 3.472 -14.518 9.710 1.00 86.31 167 CYS A O 1
ATOM 1287 N N . ASP A 1 168 ? 4.411 -13.007 11.083 1.00 88.06 168 ASP A N 1
ATOM 1288 C CA . ASP A 1 168 ? 3.989 -13.585 12.366 1.00 88.06 168 ASP A CA 1
ATOM 1289 C C . ASP A 1 168 ? 2.541 -13.184 12.724 1.00 88.06 168 ASP A C 1
ATOM 1291 O O . ASP A 1 168 ? 2.104 -13.223 13.873 1.00 88.06 168 ASP A O 1
ATOM 1295 N N . CYS A 1 169 ? 1.767 -12.816 11.704 1.00 75.44 169 CYS A N 1
ATOM 1296 C CA . CYS A 1 169 ? 0.374 -12.374 11.736 1.00 75.44 169 CYS A CA 1
ATOM 1297 C C . CYS A 1 169 ? -0.618 -13.475 12.172 1.00 75.44 169 CYS A C 1
ATOM 1299 O O . CYS A 1 169 ? -1.781 -13.191 12.457 1.00 75.44 169 CYS A O 1
ATOM 1301 N N . GLY A 1 170 ? -0.159 -14.729 12.275 1.00 65.62 170 GLY A N 1
ATOM 1302 C CA . GLY A 1 170 ? -0.969 -15.886 12.651 1.00 65.62 170 GLY A CA 1
ATOM 1303 C C . GLY A 1 170 ? -1.937 -16.306 11.538 1.00 65.62 170 GLY A C 1
ATOM 1304 O O . GLY A 1 170 ? -2.645 -15.503 10.946 1.00 65.62 170 GLY A O 1
ATOM 1305 N N . THR A 1 171 ? -2.031 -17.603 11.254 1.00 56.50 171 THR A N 1
ATOM 1306 C CA . THR A 1 171 ? -2.819 -18.119 10.115 1.00 56.50 171 THR A CA 1
ATOM 1307 C C . THR A 1 171 ? -4.334 -18.186 10.360 1.00 56.50 171 THR A C 1
ATOM 1309 O O . THR A 1 171 ? -5.064 -18.780 9.569 1.00 56.50 171 THR A O 1
ATOM 1312 N N . THR A 1 172 ? -4.839 -17.605 11.454 1.00 45.41 172 THR A N 1
ATOM 1313 C CA . THR A 1 172 ? -6.210 -17.857 11.942 1.00 45.41 172 THR A CA 1
ATOM 1314 C C . THR A 1 172 ? -6.960 -16.640 12.474 1.00 45.41 172 THR A C 1
ATOM 1316 O O . THR A 1 172 ? -7.984 -16.810 13.137 1.00 45.41 172 THR A O 1
ATOM 1319 N N . GLN A 1 173 ? -6.520 -15.412 12.200 1.00 43.12 173 GLN A N 1
ATOM 1320 C CA . GLN A 1 173 ? -7.341 -14.252 12.544 1.00 43.12 173 GLN A CA 1
ATOM 1321 C C . GLN A 1 173 ? -8.232 -13.862 11.368 1.00 43.12 173 GLN A C 1
ATOM 1323 O O . GLN A 1 173 ? -7.794 -13.293 10.373 1.00 43.12 173 GLN A O 1
ATOM 1328 N N . VAL A 1 174 ? -9.526 -14.159 11.504 1.00 40.91 174 VAL A N 1
ATOM 1329 C CA . VAL A 1 174 ? -10.553 -13.417 10.777 1.00 40.91 174 VAL A CA 1
ATOM 1330 C C . VAL A 1 174 ? -10.461 -11.987 11.298 1.00 40.91 174 VAL A C 1
ATOM 1332 O O . VAL A 1 174 ? -10.910 -11.704 12.408 1.00 40.91 174 VAL A O 1
ATOM 1335 N N . LEU A 1 175 ? -9.859 -11.091 10.515 1.00 45.06 175 LEU A N 1
ATOM 1336 C CA . LEU A 1 175 ? -10.097 -9.657 10.636 1.00 45.06 175 LEU A CA 1
ATOM 1337 C C . LEU A 1 175 ? -11.577 -9.433 10.308 1.00 45.06 175 LEU A C 1
ATOM 1339 O O . LEU A 1 175 ? -11.950 -9.053 9.198 1.00 45.06 175 LEU A O 1
ATOM 1343 N N . GLU A 1 176 ? -12.454 -9.703 11.278 1.00 39.81 176 GLU A N 1
ATOM 1344 C CA . GLU A 1 176 ? -13.726 -9.013 11.307 1.00 39.81 176 GLU A CA 1
ATOM 1345 C C . GLU A 1 176 ? -13.338 -7.551 11.462 1.00 39.81 176 GLU A C 1
ATOM 1347 O O . GLU A 1 176 ? -12.955 -7.105 12.543 1.00 39.81 176 GLU A O 1
ATOM 1352 N N . ALA A 1 177 ? -13.407 -6.793 10.366 1.00 41.56 177 ALA A N 1
ATOM 1353 C CA . ALA A 1 177 ? -13.680 -5.377 10.486 1.00 41.56 177 ALA A CA 1
ATOM 1354 C C . ALA A 1 177 ? -14.877 -5.318 11.427 1.00 41.56 177 ALA A C 1
ATOM 1356 O O . ALA A 1 177 ? -15.973 -5.729 11.030 1.00 41.56 177 ALA A O 1
ATOM 1357 N N . ALA A 1 178 ? -14.645 -4.945 12.689 1.00 44.66 178 ALA A N 1
ATOM 1358 C CA . ALA A 1 178 ? -15.711 -4.781 13.644 1.00 44.66 178 ALA A CA 1
ATOM 1359 C C . ALA A 1 178 ? -16.641 -3.789 12.964 1.00 44.66 178 ALA A C 1
ATOM 1361 O O . ALA A 1 178 ? -16.312 -2.611 12.832 1.00 44.66 178 ALA A O 1
ATOM 1362 N N . ARG A 1 179 ? -17.753 -4.282 12.410 1.00 52.41 179 ARG A N 1
ATOM 1363 C CA . ARG A 1 179 ? -18.829 -3.426 11.943 1.00 52.41 179 ARG A CA 1
ATOM 1364 C C . ARG A 1 179 ? -19.258 -2.767 13.231 1.00 52.41 179 ARG A C 1
ATOM 1366 O O . ARG A 1 179 ? -19.941 -3.406 14.027 1.00 52.41 179 ARG A O 1
ATOM 1373 N N . THR A 1 180 ? -18.729 -1.577 13.492 1.00 58.09 180 THR A N 1
ATOM 1374 C CA . THR A 1 180 ? -18.949 -0.807 14.706 1.00 58.09 180 THR A CA 1
ATOM 1375 C C . THR A 1 180 ? -20.424 -0.466 14.719 1.00 58.09 180 THR A C 1
ATOM 1377 O O . THR A 1 180 ? -20.881 0.536 14.187 1.00 58.09 180 THR A O 1
ATOM 1380 N N . ALA A 1 181 ? -21.212 -1.399 15.228 1.00 75.88 181 ALA A N 1
ATOM 1381 C CA . ALA A 1 181 ? -22.601 -1.194 15.507 1.00 75.88 181 ALA A CA 1
ATOM 1382 C C . ALA A 1 181 ? -22.641 -0.765 16.964 1.00 75.88 181 ALA A C 1
ATOM 1384 O O . ALA A 1 181 ? -22.152 -1.459 17.854 1.00 75.88 181 ALA A O 1
ATOM 1385 N N . SER A 1 182 ? -23.146 0.435 17.193 1.00 87.06 182 SER A N 1
ATOM 1386 C CA . SER A 1 182 ? -23.247 1.028 18.514 1.00 87.06 182 SER A CA 1
ATOM 1387 C C . SER A 1 182 ? -24.702 1.420 18.766 1.00 87.06 182 SER A C 1
ATOM 1389 O O . SER A 1 182 ? -25.501 1.609 17.836 1.00 87.06 182 SER A O 1
ATOM 1391 N N . PHE A 1 183 ? -25.079 1.466 20.039 1.00 93.00 183 PHE A N 1
ATOM 1392 C CA . PHE A 1 183 ? -26.390 1.940 20.452 1.00 93.00 183 PHE A CA 1
ATOM 1393 C C . PHE A 1 183 ? -26.337 2.558 21.844 1.00 93.00 183 PHE A C 1
ATOM 1395 O O . PHE A 1 183 ? -25.582 2.110 22.711 1.00 93.00 183 PHE A O 1
ATOM 1402 N N . ASP A 1 184 ? -27.189 3.549 22.076 1.00 92.62 184 ASP A N 1
ATOM 1403 C CA . ASP A 1 184 ? -27.399 4.183 23.373 1.00 92.62 184 ASP A CA 1
ATOM 1404 C C . ASP A 1 184 ? -28.649 3.644 24.065 1.00 92.62 184 ASP A C 1
ATOM 1406 O O . ASP A 1 184 ? -29.642 3.308 23.418 1.00 92.62 184 ASP A O 1
ATOM 1410 N N . VAL A 1 185 ? -28.606 3.609 25.400 1.00 93.38 185 VAL A N 1
ATOM 1411 C CA . VAL A 1 185 ? -29.752 3.269 26.250 1.00 93.38 185 VAL A CA 1
ATOM 1412 C C . VAL A 1 185 ? -30.014 4.418 27.207 1.00 93.38 185 VAL A C 1
ATOM 1414 O O . VAL A 1 185 ? -29.117 4.794 27.964 1.00 93.38 185 VAL A O 1
ATOM 1417 N N . PHE A 1 186 ? -31.231 4.958 27.204 1.00 88.38 186 PHE A N 1
ATOM 1418 C CA . PHE A 1 186 ? -31.613 6.051 28.094 1.00 88.38 186 PHE A CA 1
ATOM 1419 C C . PHE A 1 186 ? -33.052 5.905 28.627 1.00 88.38 186 PHE A C 1
ATOM 1421 O O . PHE A 1 186 ? -33.951 5.551 27.871 1.00 88.38 186 PHE A O 1
ATOM 1428 N N . PRO A 1 187 ? -33.308 6.207 29.912 1.00 89.38 187 PRO A N 1
ATOM 1429 C CA . PRO A 1 187 ? -32.316 6.528 30.935 1.00 89.38 187 PRO A CA 1
ATOM 1430 C C . PRO A 1 187 ? -31.527 5.281 31.376 1.00 89.38 187 PRO A C 1
ATOM 1432 O O . PRO A 1 187 ? -32.069 4.184 31.468 1.00 89.38 187 PRO A O 1
ATOM 1435 N N . ASN A 1 188 ? -30.238 5.453 31.667 1.00 87.81 188 ASN A N 1
ATOM 1436 C CA . ASN A 1 188 ? -29.389 4.422 32.262 1.00 87.81 188 ASN A CA 1
ATOM 1437 C C . ASN A 1 188 ? -28.468 5.081 33.309 1.00 87.81 188 ASN A C 1
ATOM 1439 O O . ASN A 1 188 ? -27.551 5.801 32.913 1.00 87.81 188 ASN A O 1
ATOM 1443 N N . PRO A 1 189 ? -28.690 4.888 34.626 1.00 89.31 189 PRO A N 1
ATOM 1444 C CA . PRO A 1 189 ? -29.630 3.940 35.235 1.00 89.31 189 PRO A CA 1
ATOM 1445 C C . PRO A 1 189 ? -31.117 4.264 35.007 1.00 89.31 189 PRO A C 1
ATOM 1447 O O . PRO A 1 189 ? -31.521 5.423 35.076 1.00 89.31 189 PRO A O 1
ATOM 1450 N N . ALA A 1 190 ? -31.929 3.231 34.791 1.00 89.62 190 ALA A N 1
ATOM 1451 C CA . ALA A 1 190 ? -33.376 3.312 34.648 1.00 89.62 190 ALA A CA 1
ATOM 1452 C C . ALA A 1 190 ? -34.052 3.349 36.024 1.00 89.62 190 ALA A C 1
ATOM 1454 O O . ALA A 1 190 ? -33.866 2.446 36.838 1.00 89.62 190 ALA A O 1
ATOM 1455 N N . THR A 1 191 ? -34.830 4.398 36.288 1.00 85.56 191 THR A N 1
ATOM 1456 C CA . THR A 1 191 ? -35.634 4.556 37.515 1.00 85.56 191 THR A CA 1
ATOM 1457 C C . THR A 1 191 ? -37.084 4.100 37.354 1.00 85.56 191 THR A C 1
ATOM 1459 O O . THR A 1 191 ? -37.804 4.027 38.343 1.00 85.56 191 THR A O 1
ATOM 1462 N N . GLY A 1 192 ? -37.521 3.832 36.123 1.00 82.00 192 GLY A N 1
ATOM 1463 C CA . GLY A 1 192 ? -38.865 3.354 35.798 1.00 82.00 192 GLY A CA 1
ATOM 1464 C C . GLY A 1 192 ? -38.835 2.045 35.011 1.00 82.00 192 GLY A C 1
ATOM 1465 O O . GLY A 1 192 ? -37.781 1.446 34.806 1.00 82.00 192 GLY A O 1
ATOM 1466 N N . ASP A 1 193 ? -40.004 1.626 34.530 1.00 87.62 193 ASP A N 1
ATOM 1467 C CA . ASP A 1 193 ? -40.190 0.355 33.817 1.00 87.62 193 ASP A CA 1
ATOM 1468 C C . ASP A 1 193 ? -39.846 0.415 32.324 1.00 87.62 193 ASP A C 1
ATOM 1470 O O . ASP A 1 193 ? -40.168 -0.518 31.593 1.00 87.62 193 ASP A O 1
ATOM 1474 N N . VAL A 1 194 ? -39.244 1.504 31.841 1.00 88.56 194 VAL A N 1
ATOM 1475 C CA . VAL A 1 194 ? -39.004 1.725 30.410 1.00 88.56 194 VAL A CA 1
ATOM 1476 C C . VAL A 1 194 ? -37.625 2.326 30.170 1.00 88.56 194 VAL A C 1
ATOM 1478 O O . VAL A 1 194 ? -37.201 3.245 30.874 1.00 88.56 194 VAL A O 1
ATOM 1481 N N . VAL A 1 195 ? -36.957 1.827 29.130 1.00 93.12 195 VAL A N 1
ATOM 1482 C CA . VAL A 1 195 ? -35.760 2.431 28.537 1.00 93.12 195 VAL A CA 1
ATOM 1483 C C . VAL A 1 195 ? -35.915 2.558 27.026 1.00 93.12 195 VAL A C 1
ATOM 1485 O O . VAL A 1 195 ? -36.589 1.758 26.381 1.00 93.12 195 VAL A O 1
ATOM 1488 N N . TRP A 1 196 ? -35.250 3.553 26.458 1.00 92.50 196 TRP A N 1
ATOM 1489 C CA . TRP A 1 196 ? -35.158 3.792 25.026 1.00 92.50 196 TRP A CA 1
ATOM 1490 C C . TRP A 1 196 ? -33.808 3.318 24.504 1.00 92.50 196 TRP A C 1
ATOM 1492 O O . TRP A 1 196 ? -32.772 3.651 25.073 1.00 92.50 196 TRP A O 1
ATOM 1502 N N . VAL A 1 197 ? -33.832 2.563 23.408 1.00 94.94 197 VAL A N 1
ATOM 1503 C CA . VAL A 1 197 ? -32.672 1.934 22.766 1.00 94.94 197 VAL A CA 1
ATOM 1504 C C . VAL A 1 197 ? -32.469 2.541 21.383 1.00 94.94 197 VAL A C 1
ATOM 1506 O O . VAL A 1 197 ? -33.264 2.282 20.472 1.00 94.94 197 VAL A O 1
ATOM 1509 N N . LYS A 1 198 ? -31.451 3.399 21.234 1.00 92.19 198 LYS A N 1
ATOM 1510 C CA . LYS A 1 198 ? -31.148 4.140 19.998 1.00 92.19 198 LYS A CA 1
ATOM 1511 C C . LYS A 1 198 ? -29.940 3.537 19.311 1.00 92.19 198 LYS A C 1
ATOM 1513 O O . LYS A 1 198 ? -28.820 3.756 19.751 1.00 92.19 198 LYS A O 1
ATOM 1518 N N . GLY A 1 199 ? -30.174 2.815 18.226 1.00 90.50 199 GLY A N 1
ATOM 1519 C CA . GLY A 1 199 ? -29.122 2.279 17.374 1.00 90.50 199 GLY A CA 1
ATOM 1520 C C . GLY A 1 199 ? -28.596 3.320 16.390 1.00 90.50 199 GLY A C 1
ATOM 1521 O O . GLY A 1 199 ? -29.360 4.136 15.868 1.00 90.50 199 GLY A O 1
ATOM 1522 N N . GLU A 1 200 ? -27.306 3.255 16.068 1.00 88.69 200 GLU A N 1
ATOM 1523 C CA . GLU A 1 200 ? -26.753 3.973 14.908 1.00 88.69 200 GLU A CA 1
ATOM 1524 C C . GLU A 1 200 ? -27.354 3.463 13.585 1.00 88.69 200 GLU A C 1
ATOM 1526 O O . GLU A 1 200 ? -27.472 4.198 12.600 1.00 88.69 200 GLU A O 1
ATOM 1531 N N . GLN A 1 201 ? -27.807 2.207 13.587 1.00 89.19 201 GLN A N 1
ATOM 1532 C CA . GLN A 1 201 ? -28.375 1.493 12.448 1.00 89.19 201 GLN A CA 1
ATOM 1533 C C . GLN A 1 201 ? -29.758 0.911 12.787 1.00 89.19 201 GLN A C 1
ATOM 1535 O O . GLN A 1 201 ? -30.220 0.971 13.928 1.00 89.19 201 GLN A O 1
ATOM 1540 N N . ALA A 1 202 ? -30.446 0.377 11.774 1.00 91.06 202 ALA A N 1
ATOM 1541 C CA . ALA A 1 202 ? -31.753 -0.257 11.932 1.00 91.06 202 ALA A CA 1
ATOM 1542 C C . ALA A 1 202 ? -31.657 -1.484 12.850 1.00 91.06 202 ALA A C 1
ATOM 1544 O O . ALA A 1 202 ? -30.866 -2.393 12.592 1.00 91.06 202 ALA A O 1
ATOM 1545 N N . ILE A 1 203 ? -32.458 -1.497 13.914 1.00 93.31 203 ILE A N 1
ATOM 1546 C CA . ILE A 1 203 ? -32.490 -2.585 14.887 1.00 93.31 203 ILE A CA 1
ATOM 1547 C C . ILE A 1 203 ? -33.478 -3.638 14.395 1.00 93.31 203 ILE A C 1
ATOM 1549 O O . ILE A 1 203 ? -34.630 -3.314 14.104 1.00 93.31 203 ILE A O 1
ATOM 1553 N N . ARG A 1 204 ? -33.015 -4.886 14.347 1.00 93.94 204 ARG A N 1
ATOM 1554 C CA . ARG A 1 204 ? -33.823 -6.079 14.083 1.00 93.94 204 ARG A CA 1
ATOM 1555 C C . ARG A 1 204 ? -34.389 -6.657 15.374 1.00 93.94 204 ARG A C 1
ATOM 1557 O O . ARG A 1 204 ? -35.500 -7.174 15.409 1.00 93.94 204 ARG A O 1
ATOM 1564 N N . GLU A 1 205 ? -33.609 -6.613 16.450 1.00 95.31 205 GLU A N 1
ATOM 1565 C CA . GLU A 1 205 ? -33.971 -7.253 17.712 1.00 95.31 205 GLU A CA 1
ATOM 1566 C C . GLU A 1 205 ? -33.202 -6.670 18.901 1.00 95.31 205 GLU A C 1
ATOM 1568 O O . GLU A 1 205 ? -32.035 -6.305 18.778 1.00 95.31 205 GLU A O 1
ATOM 1573 N N . VAL A 1 206 ? -33.862 -6.613 20.059 1.00 94.88 206 VAL A N 1
ATOM 1574 C CA . VAL A 1 206 ? -33.263 -6.286 21.358 1.00 94.88 206 VAL A CA 1
ATOM 1575 C C . VAL A 1 206 ? -33.483 -7.458 22.311 1.00 94.88 206 VAL A C 1
ATOM 1577 O O . VAL A 1 206 ? -34.601 -7.959 22.444 1.00 94.88 206 VAL A O 1
ATOM 1580 N N . VAL A 1 207 ? -32.427 -7.881 22.999 1.00 94.62 207 VAL A N 1
ATOM 1581 C CA . VAL A 1 207 ? -32.435 -8.974 23.973 1.00 94.62 207 VAL A CA 1
ATOM 1582 C C . VAL A 1 207 ? -31.853 -8.475 25.294 1.00 94.62 207 VAL A C 1
ATOM 1584 O O . VAL A 1 207 ? -30.841 -7.780 25.316 1.00 94.62 207 VAL A O 1
ATOM 1587 N N . LEU A 1 208 ? -32.497 -8.796 26.413 1.00 93.62 208 LEU A N 1
ATOM 1588 C CA . LEU A 1 208 ? -32.046 -8.428 27.753 1.00 93.62 208 LEU A CA 1
ATOM 1589 C C . LEU A 1 208 ? -31.639 -9.686 28.516 1.00 93.62 208 LEU A C 1
ATOM 1591 O O . LEU A 1 208 ? -32.462 -10.583 28.700 1.00 93.62 208 LEU A O 1
ATOM 1595 N N . HIS A 1 209 ? -30.397 -9.742 28.986 1.00 92.75 209 HIS A N 1
ATOM 1596 C CA . HIS A 1 209 ? -29.849 -10.842 29.777 1.00 92.75 209 HIS A CA 1
ATOM 1597 C C . HIS A 1 209 ? -29.551 -10.396 31.212 1.00 92.75 209 HIS A C 1
ATOM 1599 O O . HIS A 1 209 ? -29.161 -9.250 31.454 1.00 92.75 209 HIS A O 1
ATOM 1605 N N . ASN A 1 210 ? -29.688 -11.309 32.174 1.00 90.25 210 ASN A N 1
ATOM 1606 C CA . ASN A 1 210 ? -29.101 -11.116 33.502 1.00 90.25 210 ASN A CA 1
ATOM 1607 C C . ASN A 1 210 ? -27.582 -11.390 33.474 1.00 90.25 210 ASN A C 1
ATOM 1609 O O . ASN A 1 210 ? -27.033 -11.847 32.472 1.00 90.25 210 ASN A O 1
ATOM 1613 N N . LEU A 1 211 ? -26.887 -11.138 34.588 1.00 86.31 211 LEU A N 1
ATOM 1614 C CA . LEU A 1 211 ? -25.436 -11.373 34.684 1.00 86.31 211 LEU A CA 1
ATOM 1615 C C . LEU A 1 211 ? -25.031 -12.856 34.607 1.00 86.31 211 LEU A C 1
ATOM 1617 O O . LEU A 1 211 ? -23.863 -13.145 34.373 1.00 86.31 211 LEU A O 1
ATOM 1621 N N . ALA A 1 212 ? -25.974 -13.786 34.783 1.00 84.00 212 ALA A N 1
ATOM 1622 C CA . ALA A 1 212 ? -25.753 -15.216 34.572 1.00 84.00 212 ALA A CA 1
ATOM 1623 C C . ALA A 1 212 ? -25.930 -15.633 33.095 1.00 84.00 212 ALA A C 1
ATOM 1625 O O . ALA A 1 212 ? -25.843 -16.818 32.782 1.00 84.00 212 ALA A O 1
ATOM 1626 N N . GLY A 1 213 ? -26.204 -14.683 32.190 1.00 79.56 213 GLY A N 1
ATOM 1627 C CA . GLY A 1 213 ? -26.421 -14.931 30.763 1.00 79.56 213 GLY A CA 1
ATOM 1628 C C . GLY A 1 213 ? -27.813 -15.468 30.416 1.00 79.56 213 GLY A C 1
ATOM 1629 O O . GLY A 1 213 ? -28.062 -15.814 29.266 1.00 79.56 213 GLY A O 1
ATOM 1630 N N . GLN A 1 214 ? -28.738 -15.541 31.378 1.00 85.81 214 GLN A N 1
ATOM 1631 C CA . GLN A 1 214 ? -30.106 -15.984 31.113 1.00 85.81 214 GLN A CA 1
ATOM 1632 C C . GLN A 1 214 ? -30.909 -14.858 30.460 1.00 85.81 214 GLN A C 1
ATOM 1634 O O . GLN A 1 214 ? -30.896 -13.719 30.936 1.00 85.81 214 GLN A O 1
ATOM 1639 N N . GLN A 1 215 ? -31.651 -15.192 29.404 1.00 91.62 215 GLN A N 1
ATOM 1640 C CA . GLN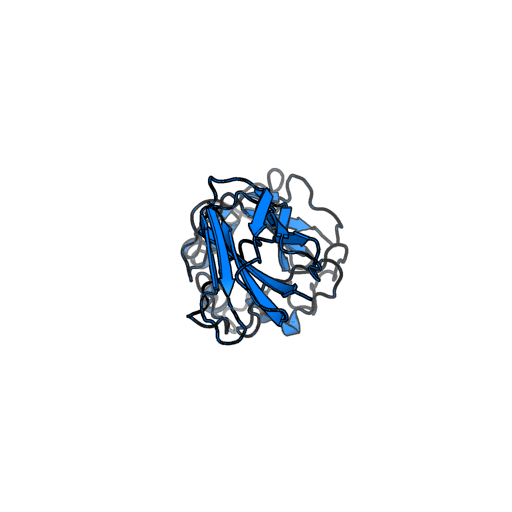 A 1 215 ? -32.541 -14.260 28.721 1.00 91.62 215 GLN A CA 1
ATOM 1641 C C . GLN A 1 215 ? -33.743 -13.900 29.605 1.00 91.62 215 GLN A C 1
ATOM 1643 O O . GLN A 1 215 ? -34.553 -14.756 29.952 1.00 91.62 215 GLN A O 1
ATOM 1648 N N . ILE A 1 216 ? -33.868 -12.614 29.927 1.00 90.19 216 ILE A N 1
ATOM 1649 C CA . ILE A 1 216 ? -34.961 -12.024 30.709 1.00 90.19 216 ILE A CA 1
ATOM 1650 C C . ILE A 1 216 ? -36.061 -11.488 29.795 1.00 90.19 216 ILE A C 1
ATOM 1652 O O . ILE A 1 216 ? -37.244 -11.590 30.113 1.00 90.19 216 ILE A O 1
ATOM 1656 N N . GLY A 1 217 ? -35.682 -10.937 28.642 1.00 87.44 217 GLY A N 1
ATOM 1657 C CA . GLY A 1 217 ? -36.621 -10.376 27.681 1.00 87.44 217 GLY A CA 1
ATOM 1658 C C . GLY A 1 217 ? -36.056 -10.374 26.272 1.00 87.44 217 GLY A C 1
ATOM 1659 O O . GLY A 1 217 ? -34.843 -10.335 26.077 1.00 87.44 217 GLY A O 1
ATOM 1660 N N . ARG A 1 218 ? -36.951 -10.429 25.290 1.00 91.31 218 ARG A N 1
ATOM 1661 C CA . ARG A 1 218 ? -36.620 -10.371 23.868 1.00 91.31 218 ARG A CA 1
ATOM 1662 C C . ARG A 1 218 ? -37.727 -9.627 23.137 1.00 91.31 218 ARG A C 1
ATOM 1664 O O . ARG A 1 218 ? -38.899 -9.958 23.302 1.00 91.31 218 ARG A O 1
ATOM 1671 N N . GLN A 1 219 ? -37.350 -8.642 22.333 1.00 92.06 219 GLN A N 1
ATOM 1672 C CA . GLN A 1 219 ? -38.264 -7.829 21.543 1.00 92.06 219 GLN A CA 1
ATOM 1673 C C . GLN A 1 219 ? -37.733 -7.724 20.115 1.00 92.06 219 GLN A C 1
ATOM 1675 O O . GLN A 1 219 ? -36.690 -7.119 19.871 1.00 92.06 219 GLN A O 1
ATOM 1680 N N . ALA A 1 220 ? -38.465 -8.309 19.167 1.00 91.12 220 ALA A N 1
ATOM 1681 C CA . ALA A 1 220 ? -38.217 -8.089 17.748 1.00 91.12 220 ALA A CA 1
ATOM 1682 C C . ALA A 1 220 ? -38.601 -6.652 17.365 1.00 91.12 220 ALA A C 1
ATOM 1684 O O . ALA A 1 220 ? -39.555 -6.076 17.898 1.00 91.12 220 ALA A O 1
ATOM 1685 N N . VAL A 1 221 ? -37.848 -6.073 16.439 1.00 88.19 221 VAL A N 1
ATOM 1686 C CA . VAL A 1 221 ? -37.970 -4.686 16.004 1.00 88.19 221 VAL A CA 1
ATOM 1687 C C . VAL A 1 221 ? -38.015 -4.669 14.482 1.00 88.19 221 VAL A C 1
ATOM 1689 O O . VAL A 1 221 ? -37.181 -5.268 13.820 1.00 88.19 221 VAL A O 1
ATOM 1692 N N . ASN A 1 222 ? -38.981 -3.954 13.910 1.00 84.00 222 ASN A N 1
ATOM 1693 C CA . ASN A 1 222 ? -39.168 -3.884 12.458 1.00 84.00 222 ASN A CA 1
ATOM 1694 C C . ASN A 1 222 ? -38.227 -2.845 11.816 1.00 84.00 222 ASN A C 1
ATOM 1696 O O . ASN A 1 222 ? -38.699 -1.861 11.242 1.00 84.00 222 ASN A O 1
ATOM 1700 N N . GLY A 1 223 ? -36.912 -2.989 11.997 1.00 82.81 223 GLY A N 1
ATOM 1701 C CA . GLY A 1 223 ? -35.896 -2.133 11.372 1.00 82.81 223 GLY A CA 1
ATOM 1702 C C . GLY A 1 223 ? -35.866 -0.675 11.856 1.00 82.81 223 GLY A C 1
ATOM 1703 O O . GLY A 1 223 ? -35.303 0.199 11.193 1.00 82.81 223 GLY A O 1
ATOM 1704 N N . ARG A 1 224 ? -36.482 -0.361 13.002 1.00 87.81 224 ARG A N 1
ATOM 1705 C CA . ARG A 1 224 ? -36.467 0.999 13.571 1.00 87.81 224 ARG A CA 1
ATOM 1706 C C . ARG A 1 224 ? -35.123 1.279 14.238 1.00 87.81 224 ARG A C 1
ATOM 1708 O O . ARG A 1 224 ? -34.534 0.402 14.853 1.00 87.81 224 ARG A O 1
ATOM 1715 N N . ARG A 1 225 ? -34.658 2.529 14.171 1.00 89.81 225 ARG A N 1
ATOM 1716 C CA . ARG A 1 225 ? -33.440 2.972 14.883 1.00 89.81 225 ARG A CA 1
ATOM 1717 C C . ARG A 1 225 ? -33.685 3.336 16.346 1.00 89.81 225 ARG A C 1
ATOM 1719 O O . ARG A 1 225 ? -32.736 3.479 17.105 1.00 89.81 225 ARG A O 1
ATOM 1726 N N . MET A 1 226 ? -34.947 3.521 16.729 1.00 91.50 226 MET A N 1
ATOM 1727 C CA . MET A 1 226 ? -35.355 3.896 18.077 1.00 91.50 226 MET A CA 1
ATOM 1728 C C . MET A 1 226 ? -36.453 2.955 18.554 1.00 91.50 226 MET A C 1
ATOM 1730 O O . MET A 1 226 ? -37.468 2.785 17.870 1.00 91.50 226 MET A O 1
ATOM 1734 N N . VAL A 1 227 ? -36.226 2.340 19.711 1.00 92.69 227 VAL A N 1
ATOM 1735 C CA . VAL A 1 227 ? -37.089 1.302 20.276 1.00 92.69 227 VAL A CA 1
ATOM 1736 C C . VAL A 1 227 ? -37.328 1.597 21.744 1.00 92.69 227 VAL A C 1
ATOM 1738 O O . VAL A 1 227 ? -36.392 1.901 22.476 1.00 92.69 227 VAL A O 1
ATOM 1741 N N . GLU A 1 228 ? -38.580 1.498 22.164 1.00 93.00 228 GLU A N 1
ATOM 1742 C CA . GLU A 1 228 ? -38.949 1.479 23.573 1.00 93.00 228 GLU A CA 1
ATOM 1743 C C . GLU A 1 228 ? -38.931 0.025 24.062 1.00 93.00 228 GLU A C 1
ATOM 1745 O O . GLU A 1 228 ? -39.531 -0.845 23.423 1.00 93.00 228 GLU A O 1
ATOM 1750 N N . LEU A 1 229 ? -38.232 -0.235 25.168 1.00 90.44 229 LEU A N 1
ATOM 1751 C CA . LEU A 1 229 ? -38.166 -1.539 25.822 1.00 90.44 229 LEU A CA 1
ATOM 1752 C C . LEU A 1 229 ? -38.747 -1.433 27.233 1.00 90.44 229 LEU A C 1
ATOM 1754 O O . LEU A 1 229 ? -38.287 -0.622 28.042 1.00 90.44 229 LEU A O 1
ATOM 1758 N N . SER A 1 230 ? -39.707 -2.304 27.551 1.00 88.75 230 SER A N 1
ATOM 1759 C CA . SER A 1 230 ? -40.196 -2.449 28.921 1.00 88.75 230 SER A CA 1
ATOM 1760 C C . SER A 1 230 ? -39.253 -3.325 29.744 1.00 88.75 230 SER A C 1
ATOM 1762 O O . SER A 1 230 ? -38.912 -4.440 29.355 1.00 88.75 230 SER A O 1
ATOM 1764 N N . LEU A 1 231 ? -38.876 -2.829 30.917 1.00 87.94 231 LEU A N 1
ATOM 1765 C CA . LEU A 1 231 ? -38.145 -3.557 31.944 1.00 87.94 231 LEU A CA 1
ATOM 1766 C C . LEU A 1 231 ? -39.065 -4.178 32.997 1.00 87.94 231 LEU A C 1
ATOM 1768 O O . LEU A 1 231 ? -38.540 -4.813 33.896 1.00 87.94 231 LEU A O 1
ATOM 1772 N N . SER A 1 232 ? -40.392 -4.023 32.913 1.00 84.25 232 SER A N 1
ATOM 1773 C CA . SER A 1 232 ? -41.360 -4.382 33.973 1.00 84.25 232 SER A CA 1
ATOM 1774 C C . SER A 1 232 ? -41.166 -5.776 34.597 1.00 84.25 232 SER A C 1
ATOM 1776 O O . SER A 1 232 ? -41.370 -5.940 35.797 1.00 84.25 232 SER A O 1
ATOM 1778 N N . THR A 1 233 ? -40.703 -6.758 33.822 1.00 81.12 233 THR A N 1
ATOM 1779 C CA . THR A 1 233 ? -40.451 -8.143 34.259 1.00 81.12 233 THR A CA 1
ATOM 1780 C C . THR A 1 233 ? -39.064 -8.387 34.875 1.00 81.12 233 THR A C 1
ATOM 1782 O O . THR A 1 233 ? -38.815 -9.467 35.406 1.00 81.12 233 THR A O 1
ATOM 1785 N N . ALA A 1 234 ? -38.156 -7.413 34.817 1.00 85.81 234 ALA A N 1
ATOM 1786 C CA . ALA A 1 234 ? -36.769 -7.513 35.267 1.00 85.81 234 ALA A CA 1
ATOM 1787 C C . ALA A 1 234 ? -36.589 -6.857 36.652 1.00 85.81 234 ALA A C 1
ATOM 1789 O O . ALA A 1 234 ? -36.754 -5.649 36.740 1.00 85.81 234 ALA A O 1
ATOM 1790 N N . PRO A 1 235 ? -36.229 -7.568 37.735 1.00 89.44 235 PRO A N 1
ATOM 1791 C CA . PRO A 1 235 ? -35.982 -6.959 39.053 1.00 89.44 235 PRO A CA 1
ATOM 1792 C C . PRO A 1 235 ? -34.936 -5.826 39.054 1.00 89.44 235 PRO A C 1
ATOM 1794 O O . PRO A 1 235 ? -34.132 -5.713 38.130 1.00 89.44 235 PRO A O 1
ATOM 1797 N N . SER A 1 236 ? -34.873 -5.010 40.109 1.00 89.81 236 SER A N 1
ATOM 1798 C CA . SER A 1 236 ? -33.769 -4.052 40.287 1.00 89.81 236 SER A CA 1
ATOM 1799 C C . SER A 1 236 ? -32.416 -4.772 40.263 1.00 89.81 236 SER A C 1
ATOM 1801 O O . SER A 1 236 ? -32.235 -5.799 40.919 1.00 89.81 236 SER A O 1
ATOM 1803 N N . GLY A 1 237 ? -31.462 -4.260 39.486 1.00 89.50 237 GLY A N 1
ATOM 1804 C CA . GLY A 1 237 ? -30.179 -4.921 39.271 1.00 89.50 237 GLY A CA 1
ATOM 1805 C C . GLY A 1 237 ? -29.465 -4.500 37.989 1.00 89.50 237 GLY A C 1
ATOM 1806 O O . GLY A 1 237 ? -29.884 -3.590 37.271 1.00 89.50 237 GLY A O 1
ATOM 1807 N N . MET A 1 238 ? -28.347 -5.170 37.711 1.00 90.25 238 MET A N 1
ATOM 1808 C CA . MET A 1 238 ? -27.573 -4.974 36.485 1.00 90.25 238 MET A CA 1
ATOM 1809 C C . MET A 1 238 ? -27.944 -6.019 35.436 1.00 90.25 238 MET A C 1
ATOM 1811 O O . MET A 1 238 ? -28.057 -7.206 35.739 1.00 90.25 238 MET A O 1
ATOM 1815 N N . TYR A 1 239 ? -28.052 -5.562 34.195 1.00 91.69 239 TYR A N 1
ATOM 1816 C CA . TYR A 1 239 ? -28.398 -6.359 33.030 1.00 91.69 239 TYR A CA 1
ATOM 1817 C C . TYR A 1 239 ? -27.444 -6.071 31.882 1.00 91.69 239 TYR A C 1
ATOM 1819 O O . TYR A 1 239 ? -26.796 -5.019 31.816 1.00 91.69 239 TYR A O 1
ATOM 1827 N N . LEU A 1 240 ? -27.396 -7.013 30.954 1.00 93.06 240 LEU A N 1
ATOM 1828 C CA . LEU A 1 240 ? -26.695 -6.886 29.696 1.00 93.06 240 LEU A CA 1
ATOM 1829 C C . LEU A 1 240 ? -27.742 -6.809 28.583 1.00 93.06 240 LEU A C 1
ATOM 1831 O O . LEU A 1 240 ? -28.522 -7.739 28.407 1.00 93.06 240 LEU A O 1
ATOM 1835 N N . MET A 1 241 ? -27.798 -5.687 27.874 1.00 93.44 241 MET A N 1
ATOM 1836 C CA . MET A 1 241 ? -28.670 -5.523 26.715 1.00 93.44 241 MET A CA 1
ATOM 1837 C C . MET A 1 241 ? -27.869 -5.807 25.452 1.00 93.44 241 MET A C 1
ATOM 1839 O O . MET A 1 241 ? -26.860 -5.148 25.218 1.00 93.44 241 MET A O 1
ATOM 1843 N N . GLU A 1 242 ? -28.321 -6.760 24.650 1.00 94.06 242 GLU A N 1
ATOM 1844 C CA . GLU A 1 242 ? -27.779 -7.098 23.337 1.00 94.06 242 GLU A CA 1
ATOM 1845 C C . GLU A 1 242 ? -28.740 -6.597 22.249 1.00 94.06 242 GLU A C 1
ATOM 1847 O O . GLU A 1 242 ? -29.952 -6.785 22.334 1.00 94.06 242 GLU A O 1
ATOM 1852 N N . VAL A 1 243 ? -28.209 -5.941 21.222 1.00 93.44 243 VAL A N 1
ATOM 1853 C CA . VAL A 1 243 ? -28.958 -5.404 20.083 1.00 93.44 243 VAL A CA 1
ATOM 1854 C C . VAL A 1 243 ? -28.434 -6.050 18.814 1.00 93.44 243 VAL A C 1
ATOM 1856 O O . VAL A 1 243 ? -27.233 -6.019 18.547 1.00 93.44 243 VAL A O 1
ATOM 1859 N N . HIS A 1 244 ? -29.331 -6.639 18.026 1.00 92.88 244 HIS A N 1
ATOM 1860 C CA . HIS A 1 244 ? -29.029 -7.177 16.702 1.00 92.88 244 HIS A CA 1
ATOM 1861 C C . HIS A 1 244 ? -29.553 -6.208 15.653 1.00 92.88 244 HIS A C 1
ATOM 1863 O O . HIS A 1 244 ? -30.725 -5.827 15.673 1.00 92.88 244 HIS A O 1
ATOM 1869 N N . PHE A 1 245 ? -28.699 -5.842 14.711 1.00 91.25 245 PHE A N 1
ATOM 1870 C CA . PHE A 1 245 ? -29.025 -4.922 13.631 1.00 91.25 245 PHE A CA 1
ATOM 1871 C C . PHE A 1 245 ? -29.435 -5.679 12.362 1.00 91.25 245 PHE A C 1
ATOM 1873 O O . PHE A 1 245 ? -29.090 -6.847 12.173 1.00 91.25 245 PHE A O 1
ATOM 1880 N N . GLU A 1 246 ? -30.167 -5.011 11.470 1.00 88.31 246 GLU A N 1
ATOM 1881 C CA . GLU A 1 246 ? -30.631 -5.593 10.196 1.00 88.31 246 GLU A CA 1
ATOM 1882 C C . GLU A 1 246 ? -29.477 -6.024 9.279 1.00 88.31 246 GLU A C 1
ATOM 1884 O O . GLU A 1 246 ? -29.589 -6.986 8.525 1.00 88.31 246 GLU A O 1
ATOM 1889 N N . ASN A 1 247 ? -28.323 -5.364 9.382 1.00 81.88 247 ASN A N 1
ATOM 1890 C CA . ASN A 1 247 ? -27.121 -5.723 8.626 1.00 81.88 247 ASN A CA 1
ATOM 1891 C C . ASN A 1 247 ? -26.346 -6.923 9.214 1.00 81.88 247 ASN A C 1
ATOM 1893 O O . ASN A 1 247 ? -25.230 -7.204 8.769 1.00 81.88 247 ASN A O 1
ATOM 1897 N N . GLY A 1 248 ? -26.899 -7.588 10.234 1.00 83.88 248 GLY A N 1
ATOM 1898 C CA . GLY A 1 248 ? -26.313 -8.746 10.907 1.00 83.88 248 GLY A CA 1
ATOM 1899 C C . GLY A 1 248 ? -25.342 -8.418 12.044 1.00 83.88 248 GLY A C 1
ATOM 1900 O O . GLY A 1 248 ? -24.954 -9.336 12.765 1.00 83.88 248 GLY A O 1
ATOM 1901 N N . ALA A 1 249 ? -24.975 -7.147 12.241 1.00 85.50 249 ALA A N 1
ATOM 1902 C CA . ALA A 1 249 ? -24.099 -6.748 13.336 1.00 85.50 249 ALA A CA 1
ATOM 1903 C C . ALA A 1 249 ? -24.790 -6.912 14.699 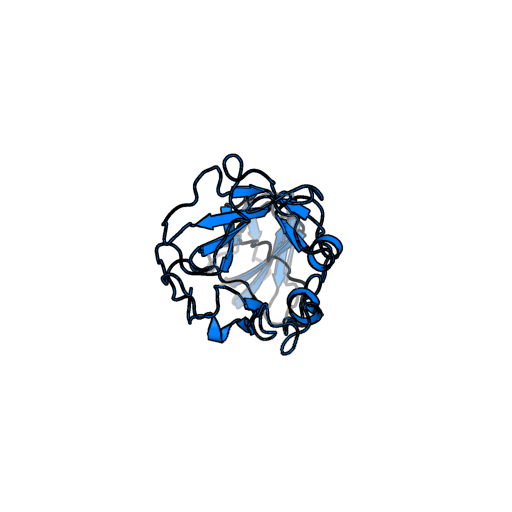1.00 85.50 249 ALA A C 1
ATOM 1905 O O . ALA A 1 249 ? -26.023 -6.907 14.802 1.00 85.50 249 ALA A O 1
ATOM 1906 N N . ARG A 1 250 ? -23.989 -7.040 15.760 1.00 88.62 250 ARG A N 1
ATOM 1907 C CA . ARG A 1 250 ? -24.468 -7.145 17.141 1.00 88.62 250 ARG A CA 1
ATOM 1908 C C . ARG A 1 250 ? -23.676 -6.216 18.039 1.00 88.62 250 ARG A C 1
ATOM 1910 O O . ARG A 1 250 ? -22.482 -6.031 17.836 1.00 88.62 250 ARG A O 1
ATOM 1917 N N . ALA A 1 251 ? -24.345 -5.659 19.034 1.00 89.75 251 ALA A N 1
ATOM 1918 C CA . ALA A 1 251 ? -23.720 -4.799 20.021 1.00 89.75 251 ALA A CA 1
ATOM 1919 C C . ALA A 1 251 ? -24.325 -5.042 21.391 1.00 89.75 251 ALA A C 1
ATOM 1921 O O . ALA A 1 251 ? -25.506 -5.369 21.503 1.00 89.75 251 ALA A O 1
ATOM 1922 N N . THR A 1 252 ? -23.536 -4.810 22.434 1.00 91.62 252 THR A N 1
ATOM 1923 C CA . THR A 1 252 ? -23.948 -5.117 23.800 1.00 91.62 252 THR A CA 1
ATOM 1924 C C . THR A 1 252 ? -23.611 -3.972 24.748 1.00 91.62 252 THR A C 1
ATOM 1926 O O . THR A 1 252 ? -22.516 -3.417 24.689 1.00 91.62 252 THR A O 1
ATOM 1929 N N . ARG A 1 253 ? -24.531 -3.611 25.651 1.00 88.44 253 ARG A N 1
ATOM 1930 C CA . ARG A 1 253 ? -24.332 -2.533 26.630 1.00 88.44 253 ARG A CA 1
ATOM 1931 C C . ARG A 1 253 ? -24.909 -2.889 27.995 1.00 88.44 253 ARG A C 1
ATOM 1933 O O . ARG A 1 253 ? -25.961 -3.516 28.104 1.00 88.44 253 ARG A O 1
ATOM 1940 N N . ARG A 1 254 ? -24.222 -2.470 29.062 1.00 90.31 254 ARG A N 1
ATOM 1941 C CA . ARG A 1 254 ? -24.698 -2.637 30.443 1.00 90.31 254 ARG A CA 1
ATOM 1942 C C . ARG A 1 254 ? -25.853 -1.680 30.724 1.00 90.31 254 ARG A C 1
ATOM 1944 O O . ARG A 1 254 ? -25.717 -0.477 30.500 1.00 90.31 254 ARG A O 1
ATOM 1951 N N . VAL A 1 255 ? -26.930 -2.197 31.302 1.00 90.38 255 VAL A N 1
ATOM 1952 C CA . VAL A 1 255 ? -28.111 -1.431 31.717 1.00 90.38 255 VAL A CA 1
ATOM 1953 C C . VAL A 1 255 ? -28.356 -1.668 33.198 1.00 90.38 255 VAL A C 1
ATOM 1955 O O . VAL A 1 255 ? -28.318 -2.803 33.668 1.00 90.38 255 VAL A O 1
ATOM 1958 N N . VAL A 1 256 ? -28.569 -0.596 33.952 1.00 91.44 256 VAL A N 1
ATOM 1959 C CA . VAL A 1 256 ? -28.826 -0.665 35.394 1.00 91.44 256 VAL A CA 1
ATOM 1960 C C . VAL A 1 256 ? -30.275 -0.280 35.645 1.00 91.44 256 VAL A C 1
ATOM 1962 O O . VAL A 1 256 ? -30.660 0.840 35.324 1.00 91.44 256 VAL A O 1
ATOM 1965 N N . ARG A 1 257 ? -31.065 -1.176 36.240 1.00 89.81 257 ARG A N 1
ATOM 1966 C CA . ARG A 1 257 ? -32.401 -0.871 36.764 1.00 89.81 257 ARG A CA 1
ATOM 1967 C C . ARG A 1 257 ? -32.286 -0.602 38.264 1.00 89.81 257 ARG A C 1
ATOM 1969 O O . ARG A 1 257 ? -31.763 -1.453 38.985 1.00 89.81 257 ARG A O 1
ATOM 1976 N N . LYS A 1 258 ? -32.728 0.573 38.714 1.00 85.88 258 LYS A N 1
ATOM 1977 C CA . LYS A 1 258 ? -32.820 0.902 40.143 1.00 85.88 258 LYS A CA 1
ATOM 1978 C C . LYS A 1 258 ? -34.038 0.251 40.777 1.00 85.88 258 LYS A C 1
ATOM 1980 O O . LYS A 1 258 ? -35.068 0.111 40.088 1.00 85.88 258 LYS A O 1
#

pLDDT: mean 88.52, std 11.83, range [39.81, 98.44]

Foldseek 3Di:
DQQQKKKAKQPQLHQDGDPLRIGRDDDDDDPQWDAQEDAPLCPCPADDLSHRDDPLSVVLHPHYDYNDCVNHCNVVDAQQMKMWMARNVVRATFAIAHAHNDGPPNCHPVSARHQWQKAFDQAPQGHDRDNPDHRPSVVTIDIDHHDPPCVPDPPVPRNVCRGHHHHPNDPDDPPPPQPPWDWDWPPFQDADQKIKIAIPWFWQKKWKADPVRDTQDIDGHPRDRIDMDTNPRPDFAKIKMWTAHPVRHIDIDIGGYD

Radius of gyration: 26.8 Å; chains: 1; bounding box: 73×35×68 Å

Secondary structure (DSSP, 8-state):
--TTEEEEEE-TT-SS--GGGEEE--S-PPTT----EEE----TT--GGGPPPPHHHHHT-SEEE-S-TTT--TT---SSSEEEEEETTTTEEEEEES-TT----TT-GGGTSSSEEEEE-TT--S----SSS---HHHHEEEEE----TTT--THHHHTTTT----SS-TT----------EEEESSSB-SSEEEEEEEEEEEEEEEEETTS-EEEEEEEEEEEEEEEE-TTSPSEEEEEEEEETTS-EEEEEEEE-

Sequence (258 aa):
DLSDYRLERYSNGATAAQDNQKVDLSGTLAANSVVVGVLDKQDPDGVDFEAPVWDELAEAADLWVCPVYEENNTMYFNGNDAMVLRKISTNAVIDIFGKIGEDPGTTGWAEMTQNHTLVRKTVVTAGDVDALDDFLVVDEWDGLMWSSDSLNYTLDSVFVNLGSHTCDCGTTQVLEAARTASFDVFPNPATGDVVWVKGEQAIREVVLHNLAGQQIGRQAVNGRRMVELSLSTAPSGMYLMEVHFENGARATRRVVRK